Protein AF-A0A509L2C8-F1 (afdb_monomer_lite)

Foldseek 3Di:
DDDDDDDDDDDDDPPPPPPPPQPDDDVPDPHNDPPVPFDDQWDQDPLGIWGDDRNHTDPVNVVSVVVVVVVVVVVVCVVQCPLLVLLVVVQVVCVVVVQNAQPGKDWQPAADDPPDPPPPGGRPDTKIKHKAFCVVVFKDKDWFAQQDDQKFKAFSNRHGWATDACLWLCNSGIFMEIEGELPDDDDDDAADTHPVGSAFDWDQDPNDIGTYGYTYYNHRMMMMMD

Sequence (226 aa):
MIKLLLNSAVALSLMVSVGNAKEAVTPGFNVKVPEQIMTPDKVDSRIGELTFFDGVPTDATVQKVYDNLDYLRGIDVFLNFIPACNIEGMRVGTKSLGVSEYNEVLLMDKLMDSQSLFLTGNTDTVYASSFFDLGKSGPIVVEMPEGAGPGTVNDAFFRFVVDMGAPGPDRKKGGTYIILPPDYKGELKVTPNTFKDNSSTKAMINGKERDVWIAKSESFSNWMIL

pLDDT: mean 89.48, std 16.32, range [33.5, 98.62]

Structure (mmCIF, N/CA/C/O backbone):
data_AF-A0A509L2C8-F1
#
_entry.id   AF-A0A509L2C8-F1
#
loop_
_atom_site.group_PDB
_atom_site.id
_atom_site.type_symbol
_atom_site.label_atom_id
_atom_site.label_alt_id
_atom_site.label_comp_id
_atom_site.label_asym_id
_atom_site.label_entity_id
_atom_site.label_seq_id
_atom_site.pdbx_PDB_ins_code
_atom_site.Cartn_x
_atom_site.Cartn_y
_atom_site.Cartn_z
_atom_site.occupancy
_atom_site.B_iso_or_equiv
_atom_site.auth_seq_id
_atom_site.auth_comp_id
_atom_site.auth_asym_id
_atom_site.auth_atom_id
_atom_site.pdbx_PDB_model_num
ATOM 1 N N . MET A 1 1 ? 92.123 41.002 -23.429 1.00 35.22 1 MET A N 1
ATOM 2 C CA . MET A 1 1 ? 92.617 41.327 -24.788 1.00 35.22 1 MET A CA 1
ATOM 3 C C . MET A 1 1 ? 91.787 40.512 -25.772 1.00 35.22 1 MET A C 1
ATOM 5 O O . MET A 1 1 ? 91.681 39.331 -25.515 1.00 35.22 1 MET A O 1
ATOM 9 N N . ILE A 1 2 ? 91.145 40.974 -26.845 1.00 35.56 2 ILE A N 1
ATOM 10 C CA . ILE A 1 2 ? 91.066 42.244 -27.583 1.00 35.56 2 ILE A CA 1
ATOM 11 C C . ILE A 1 2 ? 89.871 42.074 -28.571 1.00 35.56 2 ILE A C 1
ATOM 13 O O . ILE A 1 2 ? 89.760 41.005 -29.152 1.00 35.56 2 ILE A O 1
ATOM 17 N N . LYS A 1 3 ? 89.031 43.122 -28.718 1.00 33.50 3 LYS A N 1
ATOM 18 C CA . LYS A 1 3 ? 88.199 43.587 -29.876 1.00 33.50 3 LYS A CA 1
ATOM 19 C C . LYS A 1 3 ? 87.326 42.567 -30.654 1.00 33.50 3 LYS A C 1
ATOM 21 O O . LYS A 1 3 ? 87.837 41.597 -31.180 1.00 33.50 3 LYS A O 1
ATOM 26 N N . LEU A 1 4 ? 85.993 42.688 -30.745 1.00 38.00 4 LEU A N 1
ATOM 27 C CA . LEU A 1 4 ? 85.132 43.718 -31.380 1.00 38.00 4 LEU A CA 1
ATOM 28 C C . LEU A 1 4 ? 85.345 43.883 -32.909 1.00 38.00 4 LEU A C 1
ATOM 30 O O . LEU A 1 4 ? 86.370 44.433 -33.298 1.00 38.00 4 LEU A O 1
ATOM 34 N N . LEU A 1 5 ? 84.333 43.500 -33.719 1.00 38.53 5 LEU A N 1
ATOM 35 C CA . LEU A 1 5 ? 83.660 44.271 -34.806 1.00 38.53 5 LEU A CA 1
ATOM 36 C C . LEU A 1 5 ? 83.258 43.457 -36.069 1.00 38.53 5 LEU A C 1
ATOM 38 O O . LEU A 1 5 ? 84.107 42.948 -36.787 1.00 38.53 5 LEU A O 1
ATOM 42 N N . LEU A 1 6 ? 81.937 43.466 -36.324 1.00 37.19 6 LEU A N 1
ATOM 43 C CA . LEU A 1 6 ? 81.194 43.701 -37.585 1.00 37.19 6 LEU A CA 1
ATOM 44 C C . LEU A 1 6 ? 81.490 42.921 -38.891 1.00 37.19 6 LEU A C 1
ATOM 46 O O . LEU A 1 6 ? 82.549 43.074 -39.485 1.00 37.19 6 LEU A O 1
ATOM 50 N N . ASN A 1 7 ? 80.446 42.265 -39.435 1.00 34.44 7 ASN A N 1
ATOM 51 C CA . ASN A 1 7 ? 79.767 42.574 -40.725 1.00 34.44 7 ASN A CA 1
ATOM 52 C C . ASN A 1 7 ? 78.831 41.402 -41.121 1.00 34.44 7 ASN A C 1
ATOM 54 O O . ASN A 1 7 ? 79.281 40.274 -41.248 1.00 34.44 7 ASN A O 1
ATOM 58 N N . SER A 1 8 ? 77.502 41.555 -41.094 1.00 36.12 8 SER A N 1
ATOM 59 C CA . SER A 1 8 ? 76.622 42.087 -42.159 1.00 36.12 8 SER A CA 1
ATOM 60 C C . SER A 1 8 ? 76.185 41.046 -43.211 1.00 36.12 8 SER A C 1
ATOM 62 O O . SER A 1 8 ? 76.976 40.637 -44.046 1.00 36.12 8 SER A O 1
ATOM 64 N N . ALA A 1 9 ? 74.875 40.747 -43.174 1.00 39.88 9 ALA A N 1
ATOM 65 C CA . ALA A 1 9 ? 73.968 40.302 -44.246 1.00 39.88 9 ALA A CA 1
ATOM 66 C C . ALA A 1 9 ? 74.195 38.940 -44.941 1.00 39.88 9 ALA A C 1
ATOM 68 O O . ALA A 1 9 ? 75.126 38.787 -45.712 1.00 39.88 9 ALA A O 1
ATOM 69 N N . VAL A 1 10 ? 73.247 38.003 -44.769 1.00 37.34 10 VAL A N 1
ATOM 70 C CA . VAL A 1 10 ? 72.199 37.656 -45.762 1.00 37.34 10 VAL A CA 1
ATOM 71 C C . VAL A 1 10 ? 71.074 36.926 -45.011 1.00 37.34 10 VAL A C 1
ATOM 73 O O . VAL A 1 10 ? 71.243 35.796 -44.563 1.00 37.34 10 VAL A O 1
ATOM 76 N N . ALA A 1 11 ? 69.919 37.575 -44.857 1.00 41.47 11 ALA A N 1
ATOM 77 C CA . ALA A 1 11 ? 68.685 36.915 -44.441 1.00 41.47 11 ALA A CA 1
ATOM 78 C C . ALA A 1 11 ? 68.005 36.356 -45.697 1.00 41.47 11 ALA A C 1
ATOM 80 O O . ALA A 1 11 ? 67.439 37.114 -46.483 1.00 41.47 11 ALA A O 1
ATOM 81 N N . LEU A 1 12 ? 68.098 35.042 -45.909 1.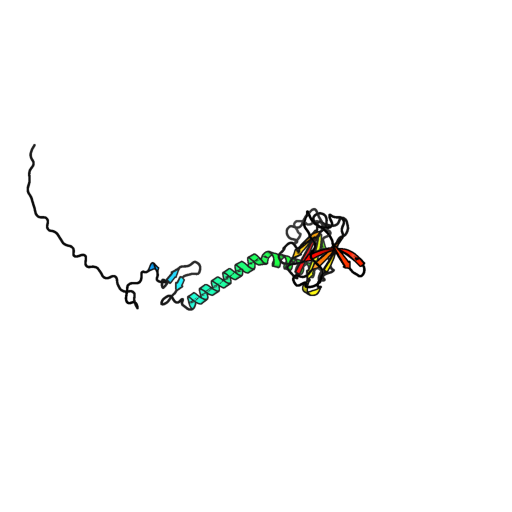00 42.12 12 LEU A N 1
ATOM 82 C CA . LEU A 1 12 ? 67.350 34.353 -46.955 1.00 42.12 12 LEU A CA 1
ATOM 83 C C . LEU A 1 12 ? 65.985 33.961 -46.376 1.00 42.12 12 LEU A C 1
ATOM 85 O O . LEU A 1 12 ? 65.860 33.012 -45.603 1.00 42.12 12 LEU A O 1
ATOM 89 N N . SER A 1 13 ? 64.967 34.746 -46.705 1.00 44.91 13 SER A N 1
ATOM 90 C CA . SER A 1 13 ? 63.571 34.489 -46.372 1.00 44.91 13 SER A CA 1
ATOM 91 C C . SER A 1 13 ? 63.067 33.246 -47.112 1.00 44.91 13 SER A C 1
ATOM 93 O O . SER A 1 13 ? 62.624 33.317 -48.256 1.00 44.91 13 SER A O 1
ATOM 95 N N . LEU A 1 14 ? 63.101 32.095 -46.439 1.00 42.34 14 LEU A N 1
ATOM 96 C CA . LEU A 1 14 ? 62.303 30.925 -46.801 1.00 42.34 14 LEU A CA 1
ATOM 97 C C . LEU A 1 14 ? 60.828 31.253 -46.536 1.00 42.34 14 LEU A C 1
ATOM 99 O O . LEU A 1 14 ? 60.317 31.066 -45.433 1.00 42.34 14 LEU A O 1
ATOM 103 N N . MET A 1 15 ? 60.142 31.771 -47.555 1.00 44.94 15 MET A N 1
ATOM 104 C CA . MET A 1 15 ? 58.684 31.732 -47.608 1.00 44.94 15 MET A CA 1
ATOM 105 C C . MET A 1 15 ? 58.263 30.265 -47.697 1.00 44.94 15 MET A C 1
ATOM 107 O O . MET A 1 15 ? 58.205 29.683 -48.778 1.00 44.94 15 MET A O 1
ATOM 111 N N . VAL A 1 16 ? 57.979 29.655 -46.547 1.00 49.94 16 VAL A N 1
ATOM 112 C CA . VAL A 1 16 ? 57.173 28.438 -46.504 1.00 49.94 16 VAL A CA 1
ATOM 113 C C . VAL A 1 16 ? 55.779 28.859 -46.944 1.00 49.94 16 VAL A C 1
ATOM 115 O O . VAL A 1 16 ? 55.049 29.521 -46.208 1.00 49.94 16 VAL A O 1
ATOM 118 N N . SER A 1 17 ? 55.428 28.526 -48.181 1.00 43.03 17 SER A N 1
ATOM 119 C CA . SER A 1 17 ? 54.050 28.556 -48.642 1.00 43.03 17 SER A CA 1
ATOM 120 C C . SER A 1 17 ? 53.250 27.611 -47.747 1.00 43.03 17 SER A C 1
ATOM 122 O O . SER A 1 17 ? 53.277 26.395 -47.940 1.00 43.03 17 SER A O 1
ATOM 124 N N . VAL A 1 18 ? 52.562 28.162 -46.747 1.00 49.75 18 VAL A N 1
ATOM 125 C CA . VAL A 1 18 ? 51.512 27.452 -46.019 1.00 49.75 18 VAL A CA 1
ATOM 126 C C . VAL A 1 18 ? 50.374 27.281 -47.017 1.00 49.75 18 VAL A C 1
ATOM 128 O O . VAL A 1 18 ? 49.492 28.127 -47.149 1.00 49.75 18 VAL A O 1
ATOM 131 N N . GLY A 1 19 ? 50.453 26.225 -47.825 1.00 44.69 19 GLY A N 1
ATOM 132 C CA . GLY A 1 19 ? 49.314 25.781 -48.603 1.00 44.69 19 GLY A CA 1
ATOM 133 C C . GLY A 1 19 ? 48.198 25.480 -47.614 1.00 44.69 19 GLY A C 1
ATOM 134 O O . GLY A 1 19 ? 48.380 24.654 -46.723 1.00 44.69 19 GLY A O 1
ATOM 135 N N . ASN A 1 20 ? 47.065 26.171 -47.745 1.00 46.94 20 ASN A N 1
ATOM 136 C CA . ASN A 1 20 ? 45.827 25.779 -47.087 1.00 46.94 20 ASN A CA 1
ATOM 137 C C . ASN A 1 20 ? 45.516 24.345 -47.527 1.00 46.94 20 ASN A C 1
ATOM 139 O O . ASN A 1 20 ? 44.970 24.132 -48.613 1.00 46.94 20 ASN A O 1
ATOM 143 N N . ALA A 1 21 ? 45.898 23.362 -46.714 1.00 51.22 21 ALA A N 1
ATOM 144 C CA . ALA A 1 21 ? 45.382 22.015 -46.838 1.00 51.22 21 ALA A CA 1
ATOM 145 C C . ALA A 1 21 ? 43.873 22.136 -46.623 1.00 51.22 21 ALA A C 1
ATOM 147 O O . ALA A 1 21 ? 43.416 22.347 -45.502 1.00 51.22 21 ALA A O 1
ATOM 148 N N . LYS A 1 22 ? 43.104 22.116 -47.719 1.00 58.25 22 LYS A N 1
ATOM 149 C CA . LYS A 1 22 ? 41.647 22.029 -47.645 1.00 58.25 22 LYS A CA 1
ATOM 150 C C . LYS A 1 22 ? 41.345 20.782 -46.830 1.00 58.25 22 LYS A C 1
ATOM 152 O O . LYS A 1 22 ? 41.689 19.682 -47.258 1.00 58.25 22 LYS A O 1
ATOM 157 N N . GLU A 1 23 ? 40.783 20.973 -45.642 1.00 64.50 23 GLU A N 1
ATOM 158 C CA . GLU A 1 23 ? 40.390 19.854 -44.803 1.00 64.50 23 GLU A CA 1
ATOM 159 C C . GLU A 1 23 ? 39.452 18.946 -45.605 1.00 64.50 23 GLU A C 1
ATOM 161 O O . GLU A 1 23 ? 38.601 19.433 -46.356 1.00 64.50 23 GLU A O 1
ATOM 166 N N . ALA A 1 24 ? 39.659 17.632 -45.503 1.00 76.62 24 ALA A N 1
ATOM 167 C CA . ALA A 1 24 ? 38.899 16.670 -46.285 1.00 76.62 24 ALA A CA 1
ATOM 168 C C . ALA A 1 24 ? 37.397 16.838 -46.015 1.00 76.62 24 ALA A C 1
ATOM 170 O O . ALA A 1 24 ? 36.962 16.936 -44.867 1.00 76.62 24 ALA A O 1
ATOM 171 N N . VAL A 1 25 ? 36.618 16.903 -47.094 1.00 82.75 25 VAL A N 1
ATOM 172 C CA . VAL A 1 25 ? 35.157 16.957 -47.038 1.00 82.75 25 VAL A CA 1
ATOM 173 C C . VAL A 1 25 ? 34.648 15.659 -46.412 1.00 82.75 25 VAL A C 1
ATOM 175 O O . VAL A 1 25 ? 35.150 14.581 -46.737 1.00 82.75 25 VAL A O 1
ATOM 178 N N . THR A 1 26 ? 33.672 15.754 -45.509 1.00 80.38 26 THR A N 1
ATOM 179 C CA . THR A 1 26 ? 33.083 14.576 -44.863 1.00 80.38 26 THR A CA 1
ATOM 180 C C . THR A 1 26 ? 32.457 13.674 -45.934 1.00 80.38 26 THR A C 1
ATOM 182 O O . THR A 1 26 ? 31.751 14.196 -46.803 1.00 80.38 26 THR A O 1
ATOM 185 N N . PRO A 1 27 ? 32.698 12.348 -45.919 1.00 79.38 27 PRO A N 1
ATOM 186 C CA . PRO A 1 27 ? 32.111 11.435 -46.898 1.00 79.38 27 PRO A CA 1
ATOM 187 C C . PRO A 1 27 ? 30.591 11.626 -47.005 1.00 79.38 27 PRO A C 1
ATOM 189 O O . PRO A 1 27 ? 29.900 11.591 -45.995 1.00 79.38 27 PRO A O 1
ATOM 192 N N . GLY A 1 28 ? 30.078 11.871 -48.216 1.00 80.12 28 GLY A N 1
ATOM 193 C CA . GLY A 1 28 ? 28.647 12.117 -48.464 1.00 80.12 28 GLY A CA 1
ATOM 194 C C . GLY A 1 28 ? 28.181 13.578 -48.352 1.00 80.12 28 GLY A C 1
ATOM 195 O O . GLY A 1 28 ? 27.024 13.858 -48.653 1.00 80.12 28 GLY A O 1
ATOM 196 N N . PHE A 1 29 ? 29.058 14.522 -47.990 1.00 81.62 29 PHE A N 1
ATOM 197 C CA . PHE A 1 29 ? 28.716 15.942 -47.824 1.00 81.62 29 PHE A CA 1
ATOM 198 C C . PHE A 1 29 ? 29.430 16.845 -48.836 1.00 81.62 29 PHE A C 1
ATOM 200 O O . PHE A 1 29 ? 30.396 16.455 -49.484 1.00 81.62 29 PHE A O 1
ATOM 207 N N . ASN A 1 30 ? 28.956 18.090 -48.956 1.00 89.12 30 ASN A N 1
ATOM 208 C CA . ASN A 1 30 ? 29.586 19.126 -49.788 1.00 89.12 30 ASN A CA 1
ATOM 209 C C . ASN A 1 30 ? 30.643 19.946 -49.025 1.00 89.12 30 ASN A C 1
ATOM 211 O O . ASN A 1 30 ? 31.395 20.709 -49.631 1.00 89.12 30 ASN A O 1
ATOM 215 N N . VAL A 1 31 ? 30.677 19.825 -47.694 1.00 87.81 31 VAL A N 1
ATOM 216 C CA . VAL A 1 31 ? 31.577 20.547 -46.785 1.00 87.81 31 VAL A CA 1
ATOM 217 C C . VAL A 1 31 ? 32.069 19.609 -45.685 1.00 87.81 31 VAL A C 1
ATOM 219 O O . VAL A 1 31 ? 31.430 18.596 -45.402 1.00 87.81 31 VAL A O 1
ATOM 222 N N . LYS A 1 32 ? 33.199 19.936 -45.052 1.00 85.94 32 LYS A N 1
ATOM 223 C CA . LYS A 1 32 ? 33.610 19.242 -43.831 1.00 85.94 32 LYS A CA 1
ATOM 224 C C . LYS A 1 32 ? 32.633 19.582 -42.707 1.00 85.94 32 LYS A C 1
ATOM 226 O O . LYS A 1 32 ? 32.451 20.749 -42.365 1.00 85.94 32 LYS A O 1
ATOM 231 N N . VAL A 1 33 ? 32.024 18.551 -42.145 1.00 84.06 33 VAL A N 1
ATOM 232 C CA . VAL A 1 33 ? 31.185 18.633 -40.954 1.00 84.06 33 VAL A CA 1
ATOM 233 C C . VAL A 1 33 ? 32.091 18.463 -39.729 1.00 84.06 33 VAL A C 1
ATOM 235 O O . VAL A 1 33 ? 32.882 17.518 -39.704 1.00 84.06 33 VAL A O 1
ATOM 238 N N . PRO A 1 34 ? 32.036 19.363 -38.729 1.00 87.00 34 PRO A N 1
ATOM 239 C CA . PRO A 1 34 ? 32.799 19.199 -37.495 1.00 87.00 34 PRO A CA 1
ATOM 240 C C . PRO A 1 34 ? 32.479 17.866 -36.806 1.00 87.00 34 PRO A C 1
ATOM 242 O O . PRO A 1 34 ? 31.313 17.533 -36.609 1.00 87.00 34 PRO A O 1
ATOM 245 N N . GLU A 1 35 ? 33.502 17.114 -36.400 1.00 82.56 35 GLU A N 1
ATOM 246 C CA . GLU A 1 35 ? 33.329 15.798 -35.760 1.00 82.56 35 GLU A CA 1
ATOM 247 C C . GLU A 1 35 ? 32.488 15.875 -34.477 1.00 82.56 35 GLU A C 1
ATOM 249 O O . GLU A 1 35 ? 31.757 14.945 -34.160 1.00 82.56 35 GLU A O 1
ATOM 254 N N . GLN A 1 36 ? 32.523 17.010 -33.772 1.00 85.62 36 GLN A N 1
ATOM 255 C CA . GLN A 1 36 ? 31.784 17.232 -32.525 1.00 85.62 36 GLN A CA 1
ATOM 256 C C . GLN A 1 36 ? 30.260 17.251 -32.706 1.00 85.62 36 GLN A C 1
ATOM 258 O O . GLN A 1 36 ? 29.539 17.117 -31.720 1.00 85.62 36 GLN A O 1
ATOM 263 N N . ILE A 1 37 ? 29.772 17.466 -33.933 1.00 84.88 37 ILE A N 1
ATOM 264 C CA . ILE A 1 37 ? 28.336 17.449 -34.249 1.00 84.88 37 ILE A CA 1
ATOM 265 C C . ILE A 1 37 ? 27.916 16.191 -35.019 1.00 84.88 37 ILE A C 1
ATOM 267 O O . ILE A 1 37 ? 26.746 16.060 -35.370 1.00 84.88 37 ILE A O 1
ATOM 271 N N . MET A 1 38 ? 28.854 15.275 -35.278 1.00 83.50 38 MET A N 1
ATOM 272 C CA . MET A 1 38 ? 28.584 13.970 -35.876 1.00 83.50 38 MET A CA 1
ATOM 273 C C . MET A 1 38 ? 28.335 12.940 -34.774 1.00 83.50 38 MET A C 1
ATOM 275 O O . MET A 1 38 ? 28.936 12.995 -33.702 1.00 83.50 38 MET A O 1
ATOM 279 N N . THR A 1 39 ? 27.472 11.964 -35.044 1.00 84.81 39 THR A N 1
ATOM 280 C CA . THR A 1 39 ? 27.362 10.774 -34.196 1.00 84.81 39 THR A CA 1
ATOM 281 C C . THR A 1 39 ? 28.510 9.826 -34.542 1.00 84.81 39 THR A C 1
ATOM 283 O O . THR A 1 39 ? 28.612 9.427 -35.701 1.00 84.81 39 THR A O 1
ATOM 286 N N . PRO A 1 40 ? 29.379 9.456 -33.587 1.00 89.62 40 PRO A N 1
ATOM 287 C CA . PRO A 1 40 ? 30.415 8.463 -33.843 1.00 89.62 40 PRO A CA 1
ATOM 288 C C . PRO A 1 40 ? 29.802 7.109 -34.217 1.00 89.62 40 PRO A C 1
ATOM 290 O O . PRO A 1 40 ? 28.828 6.684 -33.598 1.00 89.62 40 PRO A O 1
ATOM 293 N N . ASP A 1 41 ? 30.423 6.385 -35.151 1.00 92.50 41 ASP A N 1
ATOM 294 C CA . ASP A 1 41 ? 29.991 5.029 -35.537 1.00 92.50 41 ASP A CA 1
ATOM 295 C C . ASP A 1 41 ? 30.052 4.033 -34.369 1.00 92.50 41 ASP A C 1
ATOM 297 O O . ASP A 1 41 ? 29.410 2.983 -34.401 1.00 92.50 41 ASP A O 1
ATOM 301 N N . LYS A 1 42 ? 30.848 4.346 -33.340 1.00 95.75 42 LYS A N 1
ATOM 302 C CA . LYS A 1 42 ? 31.060 3.530 -32.145 1.00 95.75 42 LYS A CA 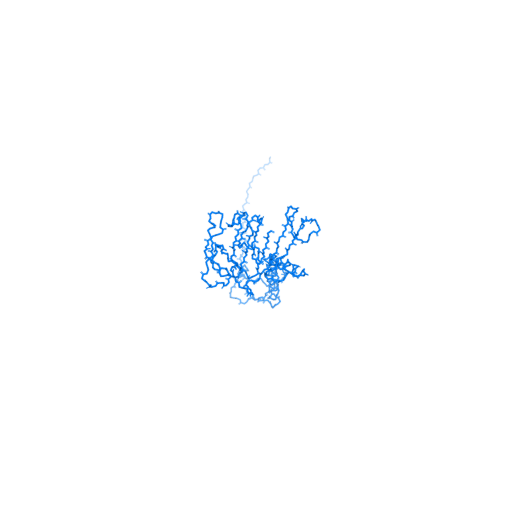1
ATOM 303 C C . LYS A 1 42 ? 31.102 4.405 -30.902 1.00 95.75 42 LYS A C 1
ATOM 305 O O . LYS A 1 42 ? 31.854 5.376 -30.848 1.00 95.75 42 LYS A O 1
ATOM 310 N N . VAL A 1 43 ? 30.326 4.029 -29.892 1.00 95.06 43 VAL A N 1
ATOM 311 C CA . VAL A 1 43 ? 30.308 4.675 -28.577 1.00 95.06 43 VAL A CA 1
ATOM 312 C C . VAL A 1 43 ? 30.433 3.608 -27.498 1.00 95.06 43 VAL A C 1
ATOM 314 O O . VAL A 1 43 ? 29.530 2.791 -27.317 1.00 95.06 43 VAL A O 1
ATOM 317 N N . ASP A 1 44 ? 31.531 3.628 -26.749 1.00 96.50 44 ASP A N 1
ATOM 318 C CA . ASP A 1 44 ? 31.693 2.769 -25.579 1.00 96.50 44 ASP A CA 1
ATOM 319 C C . ASP A 1 44 ? 30.850 3.280 -24.409 1.00 96.50 44 ASP A C 1
ATOM 321 O O . ASP A 1 44 ? 30.861 4.463 -24.063 1.00 96.50 44 ASP A O 1
ATOM 325 N N . SER A 1 45 ? 30.102 2.374 -23.781 1.00 96.06 45 SER A N 1
ATOM 326 C CA . SER A 1 45 ? 29.198 2.702 -22.682 1.00 96.06 45 SER A CA 1
ATOM 327 C C . SER A 1 45 ? 29.195 1.612 -21.611 1.00 96.06 45 SER A C 1
ATOM 329 O O . SER A 1 45 ? 29.707 0.510 -21.809 1.00 96.06 45 SER A O 1
ATOM 331 N N . ARG A 1 46 ? 28.538 1.878 -20.474 1.00 96.88 46 ARG A N 1
ATOM 332 C CA . ARG A 1 46 ? 28.363 0.883 -19.400 1.00 96.88 46 ARG A CA 1
ATOM 333 C C . ARG A 1 46 ? 27.577 -0.366 -19.818 1.00 96.88 46 ARG A C 1
ATOM 335 O O . ARG A 1 46 ? 27.638 -1.366 -19.117 1.00 96.88 46 ARG A O 1
ATOM 342 N N . ILE A 1 47 ? 26.820 -0.300 -20.917 1.00 97.25 47 ILE A N 1
ATOM 343 C CA . ILE A 1 47 ? 26.083 -1.446 -21.474 1.00 97.25 47 ILE A CA 1
ATOM 344 C C . ILE A 1 47 ? 26.828 -2.097 -22.649 1.00 97.25 47 ILE A C 1
ATOM 346 O O . ILE A 1 47 ? 26.270 -2.917 -23.374 1.00 97.25 47 ILE A O 1
ATOM 350 N N . GLY A 1 48 ? 28.103 -1.744 -22.825 1.00 96.94 48 GLY A N 1
ATOM 351 C CA . GLY A 1 48 ? 28.963 -2.169 -23.924 1.00 96.94 48 GLY A CA 1
ATOM 352 C C . GLY A 1 48 ? 28.986 -1.173 -25.085 1.00 96.94 48 GLY A C 1
ATOM 353 O O . GLY A 1 48 ? 28.385 -0.099 -25.016 1.00 96.94 48 GLY A O 1
ATOM 354 N N . GLU A 1 49 ? 29.688 -1.546 -26.157 1.00 97.44 49 GLU A N 1
ATOM 355 C CA . GLU A 1 49 ? 29.805 -0.744 -27.384 1.00 97.44 49 GLU A CA 1
ATOM 356 C C . GLU A 1 49 ? 28.431 -0.582 -28.060 1.00 97.44 49 GLU A C 1
ATOM 358 O O . GLU A 1 49 ? 27.697 -1.561 -28.254 1.00 97.44 49 GLU A O 1
ATOM 363 N N . LEU A 1 50 ? 28.084 0.653 -28.409 1.00 97.81 50 LEU A N 1
ATOM 364 C CA . LEU A 1 50 ? 26.934 1.018 -29.231 1.00 97.81 50 LEU A CA 1
ATOM 365 C C . LEU A 1 50 ? 27.442 1.367 -30.627 1.00 97.81 50 LEU A C 1
ATOM 367 O O . LEU A 1 50 ? 28.347 2.187 -30.759 1.00 97.81 50 LEU A O 1
ATOM 371 N N . THR A 1 51 ? 26.866 0.751 -31.652 1.00 97.94 51 THR A N 1
ATOM 372 C CA . THR A 1 51 ? 27.264 0.944 -33.048 1.00 97.94 51 THR A CA 1
ATOM 373 C C . THR A 1 51 ? 26.183 1.635 -33.866 1.00 97.94 51 THR A C 1
ATOM 375 O O . THR A 1 51 ? 24.984 1.367 -33.697 1.00 97.94 51 THR A O 1
ATOM 378 N N . PHE A 1 52 ? 26.625 2.498 -34.773 1.00 95.75 52 PHE A N 1
ATOM 379 C CA . PHE A 1 52 ? 25.792 3.331 -35.626 1.00 95.75 52 PHE A CA 1
ATOM 380 C C . PHE A 1 52 ? 26.285 3.253 -37.072 1.00 95.75 52 PHE A C 1
ATOM 382 O O . PHE A 1 52 ? 27.467 3.031 -37.327 1.00 95.75 52 PHE A O 1
ATOM 389 N N . PHE A 1 53 ? 25.366 3.432 -38.014 1.00 91.44 53 PHE A N 1
ATOM 390 C CA . PHE A 1 53 ? 25.654 3.628 -39.427 1.00 91.44 53 PHE A CA 1
ATOM 391 C C . PHE A 1 53 ? 24.928 4.890 -39.881 1.00 91.44 53 PHE A C 1
ATOM 393 O O . PHE A 1 53 ? 23.703 4.956 -39.788 1.00 91.44 53 PHE A O 1
ATOM 400 N N . ASP A 1 54 ? 25.681 5.897 -40.327 1.00 87.06 54 ASP A N 1
ATOM 401 C CA . ASP A 1 54 ? 25.135 7.203 -40.733 1.00 87.06 54 ASP A CA 1
ATOM 402 C C . ASP A 1 54 ? 24.258 7.849 -39.636 1.00 87.06 54 ASP A C 1
ATOM 404 O O . ASP A 1 54 ? 23.171 8.373 -39.870 1.00 87.06 54 ASP A O 1
ATOM 408 N N . GLY A 1 55 ? 24.697 7.715 -38.379 1.00 88.12 55 GLY A N 1
ATOM 409 C CA . GLY A 1 55 ? 23.966 8.182 -37.196 1.00 88.12 55 GLY A CA 1
ATOM 410 C C . GLY A 1 55 ? 22.747 7.339 -36.795 1.00 88.12 55 GLY A C 1
ATOM 411 O O . GLY A 1 55 ? 22.183 7.563 -35.723 1.00 88.12 55 GLY A O 1
ATOM 412 N N . VAL A 1 56 ? 22.357 6.337 -37.586 1.00 93.00 56 VAL A N 1
ATOM 413 C CA . VAL A 1 56 ? 21.265 5.411 -37.257 1.00 93.00 56 VAL A CA 1
ATOM 414 C C . VAL A 1 56 ? 21.816 4.251 -36.420 1.00 93.00 56 VAL A C 1
ATOM 416 O O . VAL A 1 56 ? 22.802 3.631 -36.823 1.00 93.00 56 VAL A O 1
ATOM 419 N N . PRO A 1 57 ? 21.226 3.921 -35.257 1.00 96.56 57 PRO A N 1
ATOM 420 C CA . PRO A 1 57 ? 21.669 2.771 -34.476 1.00 96.56 57 PRO A CA 1
ATOM 421 C C . PRO A 1 57 ? 21.434 1.473 -35.254 1.00 96.56 57 PRO A C 1
ATOM 423 O O . PRO A 1 57 ? 20.393 1.301 -35.885 1.00 96.56 57 PRO A O 1
ATOM 426 N N . THR A 1 58 ? 22.379 0.537 -35.178 1.00 97.50 58 THR A N 1
ATOM 427 C CA . THR A 1 58 ? 22.158 -0.819 -35.706 1.00 97.50 58 THR A CA 1
ATOM 428 C C . THR A 1 58 ? 21.054 -1.534 -34.920 1.00 97.50 58 THR A C 1
ATOM 430 O O . THR A 1 58 ? 20.823 -1.218 -33.752 1.00 97.50 58 THR A O 1
ATOM 433 N N . ASP A 1 59 ? 20.419 -2.556 -35.502 1.00 98.12 59 ASP A N 1
ATOM 434 C CA . ASP A 1 59 ? 19.401 -3.358 -34.801 1.00 98.12 59 ASP A CA 1
ATOM 435 C C . ASP A 1 59 ? 19.923 -3.929 -33.469 1.00 98.12 59 ASP A C 1
ATOM 437 O O . ASP A 1 59 ? 19.214 -3.949 -32.464 1.00 98.12 59 ASP A O 1
ATOM 441 N N . ALA A 1 60 ? 21.203 -4.320 -33.427 1.00 97.62 60 ALA A N 1
ATOM 442 C CA . ALA A 1 60 ? 21.859 -4.788 -32.209 1.00 97.62 60 ALA A CA 1
ATOM 443 C C . ALA A 1 60 ? 21.983 -3.682 -31.143 1.00 97.62 60 ALA A C 1
ATOM 445 O O . ALA A 1 60 ? 21.777 -3.943 -29.957 1.00 97.62 60 ALA A O 1
ATOM 446 N N . THR A 1 61 ? 22.297 -2.447 -31.548 1.00 97.81 61 THR A N 1
ATOM 447 C CA . THR A 1 61 ? 22.300 -1.277 -30.656 1.00 97.81 61 THR A CA 1
ATOM 448 C C . THR A 1 61 ? 20.898 -0.970 -30.146 1.00 97.81 61 THR A C 1
ATOM 450 O O . THR A 1 61 ? 20.731 -0.741 -28.949 1.00 97.81 61 THR A O 1
ATOM 453 N N . VAL A 1 62 ? 19.889 -1.001 -31.023 1.00 98.31 62 VAL A N 1
ATOM 454 C CA . VAL A 1 62 ? 18.485 -0.775 -30.651 1.00 98.31 62 VAL A CA 1
ATOM 455 C C . VAL A 1 62 ? 18.049 -1.784 -29.591 1.00 98.31 62 VAL A C 1
ATOM 457 O O . VAL A 1 62 ? 17.583 -1.376 -28.526 1.00 98.31 62 VAL A O 1
ATOM 460 N N . GLN A 1 63 ? 18.268 -3.079 -29.835 1.00 98.44 63 GLN A N 1
ATOM 461 C CA . GLN A 1 63 ? 17.914 -4.130 -28.882 1.00 98.44 63 GLN A CA 1
ATOM 462 C C . GLN A 1 63 ? 18.627 -3.932 -27.543 1.00 98.44 63 GLN A C 1
ATOM 464 O O . GLN A 1 63 ? 17.983 -3.895 -26.502 1.00 98.44 63 GLN A O 1
ATOM 469 N N . LYS A 1 64 ? 19.942 -3.700 -27.567 1.00 98.19 64 LYS A N 1
ATOM 470 C CA . LYS A 1 64 ? 20.749 -3.485 -26.358 1.00 98.19 64 LYS A CA 1
ATOM 471 C C . LYS A 1 64 ? 20.264 -2.294 -25.523 1.00 98.19 64 LYS A C 1
ATOM 473 O O . LYS A 1 64 ? 20.254 -2.361 -24.294 1.00 98.19 64 LYS A O 1
ATOM 478 N N . VAL A 1 65 ? 19.876 -1.194 -26.170 1.00 98.19 65 VAL A N 1
ATOM 479 C CA . VAL A 1 65 ? 19.342 -0.011 -25.478 1.00 98.19 65 VAL A CA 1
ATOM 480 C C . VAL A 1 65 ? 17.981 -0.312 -24.850 1.00 98.19 65 VAL A C 1
ATOM 482 O O . VAL A 1 65 ? 17.769 0.074 -23.698 1.00 98.19 65 VAL A O 1
ATOM 485 N N . TYR A 1 66 ? 17.091 -1.020 -25.552 1.00 98.56 66 TYR A N 1
ATOM 486 C CA . TYR A 1 66 ? 15.794 -1.424 -25.001 1.00 98.56 66 TYR A CA 1
ATOM 487 C C . TYR A 1 66 ? 15.926 -2.444 -23.867 1.00 98.56 66 TYR A C 1
ATOM 489 O O . TYR A 1 66 ? 15.302 -2.249 -22.829 1.00 98.56 66 TYR A O 1
ATOM 497 N N . ASP A 1 67 ? 16.810 -3.435 -23.987 1.00 98.50 67 ASP A N 1
ATOM 498 C CA . ASP A 1 67 ? 17.098 -4.396 -22.914 1.00 98.50 67 ASP A CA 1
ATOM 499 C C . ASP A 1 67 ? 17.580 -3.678 -21.646 1.00 98.50 67 ASP A C 1
ATOM 501 O O . ASP A 1 67 ? 17.130 -3.959 -20.534 1.00 98.50 67 ASP A O 1
ATOM 505 N N . ASN A 1 68 ? 18.472 -2.693 -21.799 1.00 98.31 68 ASN A N 1
ATOM 506 C CA . ASN A 1 68 ? 18.908 -1.874 -20.673 1.00 98.31 68 ASN A CA 1
ATOM 507 C C . ASN A 1 68 ? 17.779 -0.990 -20.120 1.00 98.31 68 ASN A C 1
ATOM 509 O O . ASN A 1 68 ? 17.720 -0.780 -18.911 1.00 98.31 68 ASN A O 1
ATOM 513 N N . LEU A 1 69 ? 16.895 -0.454 -20.965 1.00 98.50 69 LEU A N 1
ATOM 514 C CA . LEU A 1 69 ? 15.746 0.326 -20.503 1.00 98.50 69 LEU A CA 1
ATOM 515 C C . LEU A 1 69 ? 14.785 -0.536 -19.676 1.00 98.50 69 LEU A C 1
ATOM 517 O O . LEU A 1 69 ? 14.337 -0.095 -18.617 1.00 98.50 69 LEU A O 1
ATOM 521 N N . ASP A 1 70 ? 14.511 -1.759 -20.118 1.00 98.62 70 ASP A N 1
ATOM 522 C CA . ASP A 1 70 ? 13.666 -2.705 -19.390 1.00 98.62 70 ASP A CA 1
ATOM 523 C C . ASP A 1 70 ? 14.323 -3.152 -18.082 1.00 98.62 70 ASP A C 1
ATOM 525 O O . ASP A 1 70 ? 13.656 -3.199 -17.049 1.00 98.62 70 ASP A O 1
ATOM 529 N N . TYR A 1 71 ? 15.642 -3.369 -18.076 1.00 98.25 71 TYR A N 1
ATOM 530 C CA . TYR A 1 71 ? 16.400 -3.631 -16.851 1.00 98.25 71 TYR A CA 1
ATOM 531 C C . TYR A 1 71 ? 16.278 -2.487 -15.832 1.00 98.25 71 TYR A C 1
ATOM 533 O O . TYR A 1 71 ? 15.976 -2.728 -14.662 1.00 98.25 71 TYR A O 1
ATOM 541 N N . LEU A 1 72 ? 16.463 -1.235 -16.269 1.00 98.38 72 LEU A N 1
ATOM 542 C CA . LEU A 1 72 ? 16.321 -0.062 -15.399 1.00 98.38 72 LEU A CA 1
ATOM 543 C C . LEU A 1 72 ? 14.895 0.068 -14.855 1.00 98.38 72 LEU A C 1
ATOM 545 O O . LEU A 1 72 ? 14.712 0.261 -13.656 1.00 98.38 72 LEU A O 1
ATOM 549 N N . ARG A 1 73 ? 13.883 -0.119 -15.708 1.00 98.50 73 ARG A N 1
ATOM 550 C CA . ARG A 1 73 ? 12.476 -0.123 -15.280 1.00 98.50 73 ARG A CA 1
ATOM 551 C C . ARG A 1 73 ? 12.178 -1.258 -14.302 1.00 98.50 73 ARG A C 1
ATOM 553 O O . ARG A 1 73 ? 11.402 -1.061 -13.374 1.00 98.50 73 ARG A O 1
ATOM 560 N N 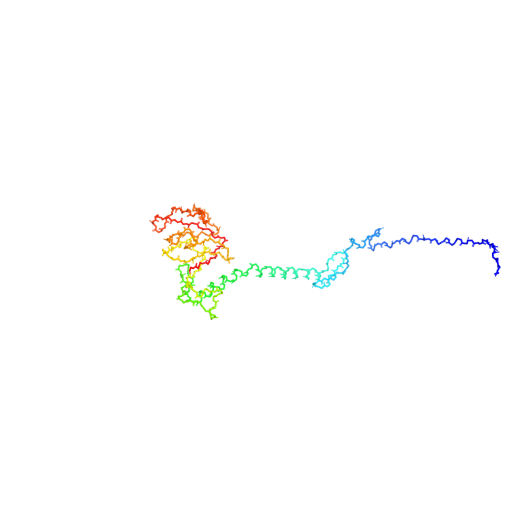. GLY A 1 74 ? 12.800 -2.423 -14.471 1.00 98.31 74 GLY A N 1
ATOM 561 C CA . GLY A 1 74 ? 12.698 -3.540 -13.532 1.00 98.31 74 GLY A CA 1
ATOM 562 C C . GLY A 1 74 ? 13.240 -3.189 -12.146 1.00 98.31 74 GLY A C 1
ATOM 563 O O . GLY A 1 74 ? 12.590 -3.489 -11.144 1.00 98.31 74 GLY A O 1
ATOM 564 N N . ILE A 1 75 ? 14.382 -2.495 -12.082 1.00 98.31 75 ILE A N 1
ATOM 565 C CA . ILE A 1 75 ? 14.930 -1.964 -10.823 1.00 98.31 75 ILE A CA 1
AT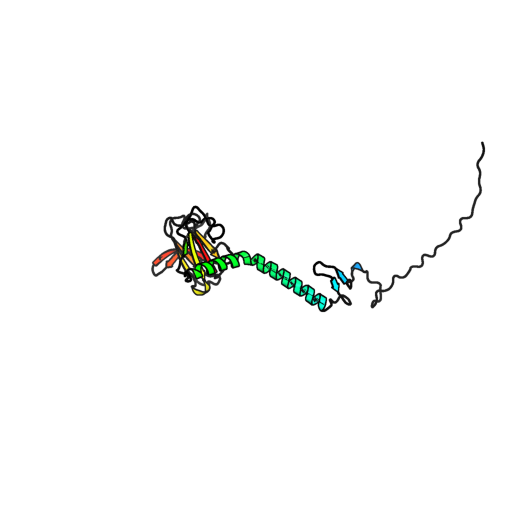OM 566 C C . ILE A 1 75 ? 13.955 -0.967 -10.193 1.00 98.31 75 ILE A C 1
ATOM 568 O O . ILE A 1 75 ? 13.649 -1.085 -9.005 1.00 98.31 75 ILE A O 1
ATOM 572 N N . ASP A 1 76 ? 13.437 -0.021 -10.979 1.00 98.25 76 ASP A N 1
ATOM 573 C CA . ASP A 1 76 ? 12.493 0.983 -10.483 1.00 98.25 76 ASP A CA 1
ATOM 574 C C . ASP A 1 76 ? 11.227 0.329 -9.919 1.00 98.25 76 ASP A C 1
ATOM 576 O O . ASP A 1 76 ? 10.783 0.687 -8.828 1.00 98.25 76 ASP A O 1
ATOM 580 N N . VAL A 1 77 ? 10.657 -0.659 -10.616 1.00 97.75 77 VAL A N 1
ATOM 581 C CA . VAL A 1 77 ? 9.490 -1.409 -10.128 1.00 97.75 77 VAL A CA 1
ATOM 582 C C . VAL A 1 77 ? 9.823 -2.129 -8.826 1.00 97.75 77 VAL A C 1
ATOM 584 O O . VAL A 1 77 ? 9.074 -1.987 -7.862 1.00 97.75 77 VAL A O 1
ATOM 587 N N . PHE A 1 78 ? 10.947 -2.852 -8.761 1.00 97.06 78 PHE A N 1
ATOM 588 C CA . PHE A 1 78 ? 11.349 -3.571 -7.551 1.00 97.06 78 PHE A CA 1
ATOM 589 C C . PHE A 1 78 ? 11.434 -2.634 -6.343 1.00 97.06 78 PHE A C 1
ATOM 591 O O . PHE A 1 78 ? 10.812 -2.911 -5.321 1.00 97.06 78 PHE A O 1
ATOM 598 N N . LEU A 1 79 ? 12.145 -1.509 -6.471 1.00 97.62 79 LEU A N 1
ATOM 599 C CA . LEU A 1 79 ? 12.351 -0.564 -5.371 1.00 97.62 79 LEU A CA 1
ATOM 600 C C . LEU A 1 79 ? 11.053 0.133 -4.947 1.00 97.62 79 LEU A C 1
ATOM 602 O O . LEU A 1 79 ? 10.794 0.264 -3.751 1.00 97.62 79 LEU A O 1
ATOM 606 N N . ASN A 1 80 ? 10.215 0.543 -5.903 1.00 96.75 80 ASN A N 1
ATOM 607 C CA . ASN A 1 80 ? 8.958 1.233 -5.599 1.00 96.75 80 ASN A CA 1
ATOM 608 C C . ASN A 1 80 ? 7.883 0.301 -5.011 1.00 96.75 80 ASN A C 1
ATOM 610 O O . ASN A 1 80 ? 6.990 0.773 -4.309 1.00 96.75 80 ASN A O 1
ATOM 614 N N . PHE A 1 81 ? 7.956 -1.009 -5.269 1.00 97.12 81 PHE A N 1
ATOM 615 C CA . PHE A 1 81 ? 6.961 -1.981 -4.801 1.00 97.12 81 PHE A CA 1
ATOM 616 C C . PHE A 1 81 ? 7.373 -2.756 -3.544 1.00 97.12 81 PHE A C 1
ATOM 618 O O . PHE A 1 81 ? 6.579 -3.566 -3.070 1.00 97.12 81 PHE A O 1
ATOM 625 N N . ILE A 1 82 ? 8.538 -2.481 -2.937 1.00 97.44 82 ILE A N 1
ATOM 626 C CA . ILE A 1 82 ? 8.921 -3.073 -1.637 1.00 97.44 82 ILE A CA 1
ATOM 627 C C . ILE A 1 82 ? 7.789 -2.961 -0.591 1.00 97.44 82 ILE A C 1
ATOM 629 O O . ILE A 1 82 ? 7.473 -3.984 0.024 1.00 97.44 82 ILE A O 1
ATOM 633 N N . PRO A 1 83 ? 7.128 -1.796 -0.398 1.00 96.44 83 PRO A N 1
ATOM 634 C CA . PRO A 1 83 ? 6.042 -1.667 0.577 1.00 96.44 83 PRO A CA 1
ATOM 635 C C . PRO A 1 83 ? 4.854 -2.591 0.267 1.00 96.44 83 PRO A C 1
ATOM 637 O O . PRO A 1 83 ? 4.377 -3.303 1.149 1.00 96.44 83 PRO A O 1
ATOM 640 N N . ALA A 1 84 ? 4.429 -2.643 -0.998 1.00 96.69 84 ALA A N 1
ATOM 641 C CA . ALA A 1 84 ? 3.312 -3.477 -1.434 1.00 96.69 84 ALA A CA 1
ATOM 642 C C . ALA A 1 84 ? 3.612 -4.974 -1.341 1.00 96.69 84 ALA A C 1
ATOM 644 O O . ALA A 1 84 ? 2.767 -5.742 -0.884 1.00 96.69 84 ALA A O 1
ATOM 645 N N . CYS A 1 85 ? 4.828 -5.390 -1.697 1.00 96.50 85 CYS A N 1
ATOM 646 C CA . CYS A 1 85 ? 5.279 -6.767 -1.522 1.00 96.50 85 CYS A CA 1
ATOM 647 C C . CYS A 1 85 ? 5.298 -7.182 -0.044 1.00 96.50 85 CYS A C 1
ATOM 649 O O . CYS A 1 85 ? 4.979 -8.327 0.266 1.00 96.50 85 CYS A O 1
ATOM 651 N N . ASN A 1 86 ? 5.644 -6.268 0.868 1.00 95.81 86 ASN A N 1
ATOM 652 C CA . ASN A 1 86 ? 5.617 -6.534 2.304 1.00 95.81 86 ASN A CA 1
ATOM 653 C C . ASN A 1 86 ? 4.174 -6.731 2.812 1.00 95.81 86 ASN A C 1
ATOM 655 O O . ASN A 1 86 ? 3.880 -7.793 3.363 1.00 95.81 86 ASN A O 1
ATOM 659 N N . ILE A 1 87 ? 3.260 -5.790 2.532 1.00 96.31 87 ILE A N 1
ATOM 660 C CA . ILE A 1 87 ? 1.833 -5.924 2.890 1.00 96.31 87 ILE A CA 1
ATOM 661 C C . ILE A 1 87 ? 1.234 -7.211 2.314 1.00 96.31 87 ILE A C 1
ATOM 663 O O . ILE A 1 87 ? 0.538 -7.937 3.023 1.00 96.31 87 ILE A O 1
ATOM 667 N N . GLU A 1 88 ? 1.524 -7.531 1.051 1.00 96.12 88 GLU A N 1
ATOM 668 C CA . GLU A 1 88 ? 1.036 -8.757 0.416 1.00 96.12 88 GLU A CA 1
ATOM 669 C C . GLU A 1 88 ? 1.626 -10.016 1.063 1.00 96.12 88 GLU A C 1
ATOM 671 O O . GLU A 1 88 ? 0.900 -10.981 1.306 1.00 96.12 88 GLU A O 1
ATOM 676 N N . GLY A 1 89 ? 2.917 -10.005 1.403 1.00 96.12 89 GLY A N 1
ATOM 677 C CA . GLY A 1 89 ? 3.566 -11.092 2.134 1.00 96.12 89 GLY A CA 1
ATOM 678 C C . GLY A 1 89 ? 2.914 -11.341 3.494 1.00 96.12 89 GLY A C 1
ATOM 679 O O . GLY A 1 89 ? 2.589 -12.485 3.820 1.00 96.12 89 GLY A O 1
ATOM 680 N N . MET A 1 90 ? 2.640 -10.275 4.252 1.00 95.94 90 MET A N 1
ATOM 681 C CA . MET A 1 90 ? 1.917 -10.370 5.522 1.00 95.94 90 MET A CA 1
ATOM 682 C C . MET A 1 90 ? 0.487 -10.882 5.314 1.00 95.94 90 MET A C 1
ATOM 684 O O . MET A 1 90 ? 0.077 -11.816 5.998 1.00 95.94 90 MET A O 1
ATOM 688 N N . ARG A 1 91 ? -0.248 -10.362 4.321 1.00 95.94 91 ARG A N 1
ATOM 689 C CA . ARG A 1 91 ? -1.615 -10.799 3.992 1.00 95.94 91 ARG A CA 1
ATOM 690 C C . ARG A 1 91 ? -1.676 -12.288 3.647 1.00 95.94 91 ARG A C 1
ATOM 692 O O . ARG A 1 91 ? -2.569 -12.993 4.115 1.00 95.94 91 ARG A O 1
ATOM 699 N N . VAL A 1 92 ? -0.753 -12.781 2.818 1.00 96.12 92 VAL A N 1
ATOM 700 C CA . VAL A 1 92 ? -0.661 -14.207 2.453 1.00 96.12 92 VAL A CA 1
ATOM 701 C C . VAL A 1 92 ? -0.285 -15.057 3.667 1.00 96.12 92 VAL A C 1
ATOM 703 O O . VAL A 1 92 ? -0.889 -16.111 3.873 1.00 96.12 92 VAL A O 1
ATOM 706 N N . GLY A 1 93 ? 0.650 -14.586 4.497 1.00 95.38 93 GLY A N 1
ATOM 707 C CA . GLY A 1 93 ? 1.014 -15.224 5.763 1.00 95.38 93 GLY A CA 1
ATOM 708 C C . GLY A 1 93 ? -0.188 -15.368 6.696 1.00 95.38 93 GLY A C 1
ATOM 709 O O . GLY A 1 93 ? -0.532 -16.480 7.091 1.00 95.38 93 GLY A O 1
ATOM 710 N N . THR A 1 94 ? -0.899 -14.274 6.962 1.00 94.94 94 THR A N 1
ATOM 711 C CA . THR A 1 94 ? -2.127 -14.246 7.768 1.00 94.94 94 THR A CA 1
ATOM 712 C C . THR A 1 94 ? -3.216 -15.151 7.185 1.00 94.94 94 THR A C 1
ATOM 714 O O . THR A 1 94 ? -3.812 -15.945 7.915 1.00 94.94 94 THR A O 1
ATOM 717 N N . LYS A 1 95 ? -3.396 -15.147 5.858 1.00 96.19 95 LYS A N 1
ATOM 718 C CA . LYS A 1 95 ? -4.314 -16.065 5.168 1.00 96.19 95 LYS A CA 1
ATOM 719 C C . LYS A 1 95 ? -3.958 -17.534 5.382 1.00 96.19 95 LYS A C 1
ATOM 721 O O . LYS A 1 95 ? -4.859 -18.355 5.531 1.00 96.19 95 LYS A O 1
ATOM 726 N N . SER A 1 96 ? -2.672 -17.884 5.413 1.00 96.19 96 SER A N 1
ATOM 727 C CA . SER A 1 96 ? -2.236 -19.268 5.659 1.00 96.19 96 SER A CA 1
ATOM 728 C C . SER A 1 96 ? -2.552 -19.763 7.077 1.00 96.19 96 SER A C 1
ATOM 730 O O . SER A 1 96 ? -2.650 -20.967 7.293 1.00 96.19 96 SER A O 1
ATOM 732 N N . LEU A 1 97 ? -2.787 -18.838 8.015 1.00 95.19 97 LEU A N 1
ATOM 733 C CA . LEU A 1 97 ? -3.251 -19.118 9.376 1.00 95.19 97 LEU A CA 1
ATOM 734 C C . LEU A 1 97 ? -4.786 -19.192 9.486 1.00 95.19 97 LEU A C 1
ATOM 736 O O . LEU A 1 97 ? -5.309 -19.369 10.582 1.00 95.19 97 LEU A O 1
ATOM 740 N N . GLY A 1 98 ? -5.510 -19.063 8.368 1.00 95.69 98 GLY A N 1
ATOM 741 C CA . GLY A 1 98 ? -6.972 -19.143 8.318 1.00 95.69 98 GLY A CA 1
ATOM 742 C C . GLY A 1 98 ? -7.704 -17.809 8.478 1.00 95.69 98 GLY A C 1
ATOM 743 O O . GLY A 1 98 ? -8.924 -17.822 8.538 1.00 95.69 98 GLY A O 1
ATOM 744 N N . VAL A 1 99 ? -6.990 -16.678 8.515 1.00 96.12 99 VAL A N 1
ATOM 745 C CA . VAL A 1 99 ? -7.577 -15.327 8.577 1.00 96.12 99 VAL A CA 1
ATOM 746 C C . VAL A 1 99 ? -7.580 -14.736 7.168 1.00 96.12 99 VAL A C 1
ATOM 748 O O . VAL A 1 99 ? -6.550 -14.278 6.669 1.00 96.12 99 VAL A O 1
ATOM 751 N N . SER A 1 100 ? -8.715 -14.816 6.483 1.00 93.38 100 SER A N 1
ATOM 752 C CA . SER A 1 100 ? -8.828 -14.534 5.046 1.00 93.38 100 SER A CA 1
ATOM 753 C C . SER A 1 100 ? -9.986 -13.623 4.651 1.00 93.38 100 SER A C 1
ATOM 755 O O . SER A 1 100 ? -9.958 -13.079 3.542 1.00 93.38 100 SER A O 1
ATOM 757 N N . GLU A 1 101 ? -10.953 -13.433 5.544 1.00 94.06 101 GLU A N 1
ATOM 758 C CA . GLU A 1 101 ? -12.116 -12.580 5.324 1.00 94.06 101 GLU A CA 1
ATOM 759 C C . GLU A 1 101 ? -11.943 -11.200 5.973 1.00 94.06 101 GLU A C 1
ATOM 761 O O . GLU A 1 101 ? -11.193 -11.011 6.930 1.00 94.06 101 GLU A O 1
ATOM 766 N N . TYR A 1 102 ? -12.664 -10.207 5.449 1.00 91.88 102 TYR A N 1
ATOM 767 C CA . TYR A 1 102 ? -12.531 -8.798 5.848 1.00 91.88 102 TYR A CA 1
ATOM 768 C C . TYR A 1 102 ? -12.929 -8.514 7.307 1.00 91.88 102 TYR A C 1
ATOM 770 O O . TYR A 1 102 ? -12.597 -7.462 7.847 1.00 91.88 102 TYR A O 1
ATOM 778 N N . ASN A 1 103 ? -13.693 -9.417 7.922 1.00 93.06 103 ASN A N 1
ATOM 779 C CA . ASN A 1 103 ? -14.185 -9.330 9.295 1.00 93.06 103 ASN A CA 1
ATOM 780 C C . ASN A 1 103 ? -13.429 -10.262 10.254 1.00 93.06 103 ASN A C 1
ATOM 782 O O . AS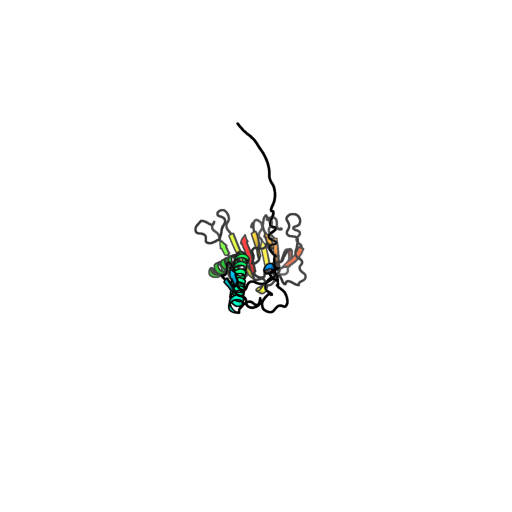N A 1 103 ? -13.886 -10.483 11.377 1.00 93.06 103 ASN A O 1
ATOM 786 N N . GLU A 1 104 ? -12.301 -10.821 9.818 1.00 95.62 104 GLU A N 1
ATOM 787 C CA . GLU A 1 104 ? -11.426 -11.649 10.638 1.00 95.62 104 GLU A CA 1
ATOM 788 C C . GLU A 1 104 ? -10.186 -10.852 11.062 1.00 95.62 104 GLU A C 1
ATOM 790 O O . GLU A 1 104 ? -9.651 -10.015 10.327 1.00 95.62 104 GLU A O 1
ATOM 795 N N . VAL A 1 105 ? -9.726 -11.105 12.287 1.00 95.44 105 VAL A N 1
ATOM 796 C CA . VAL A 1 105 ? -8.581 -10.418 12.888 1.00 95.44 105 VAL A CA 1
ATOM 797 C C . VAL A 1 105 ? -7.640 -11.468 13.460 1.00 95.44 105 VAL A C 1
ATOM 799 O O . VAL A 1 105 ? -8.047 -12.322 14.245 1.00 95.44 105 VAL A O 1
ATOM 802 N N . LEU A 1 106 ? -6.370 -11.393 13.075 1.00 95.88 106 LEU A N 1
ATOM 803 C CA . LEU A 1 106 ? -5.303 -12.194 13.650 1.00 95.88 106 LEU A CA 1
ATOM 804 C C . LEU A 1 106 ? -4.861 -11.560 14.968 1.00 95.88 106 LEU A C 1
ATOM 806 O O . LEU A 1 106 ? -4.282 -10.473 14.970 1.00 95.88 106 LEU A O 1
ATOM 810 N N . LEU A 1 107 ? -5.106 -12.252 16.077 1.00 94.75 107 LEU A N 1
ATOM 811 C CA . LEU A 1 107 ? -4.588 -11.864 17.383 1.00 94.75 107 LEU A CA 1
ATOM 812 C C . LEU A 1 107 ? -3.218 -12.512 17.611 1.00 94.75 107 LEU A C 1
ATOM 814 O O . LEU A 1 107 ? -3.087 -13.734 17.610 1.00 94.75 107 LEU A O 1
ATOM 818 N N . MET A 1 108 ? -2.208 -11.679 17.824 1.00 93.81 108 MET A N 1
ATOM 819 C CA . MET A 1 108 ? -0.870 -12.065 18.260 1.00 93.81 108 MET A CA 1
ATOM 820 C C . MET A 1 108 ? -0.775 -11.753 19.755 1.00 93.81 108 MET A C 1
ATOM 822 O O . MET A 1 108 ? -0.345 -10.676 20.161 1.00 93.81 108 MET A O 1
ATOM 826 N N . ASP A 1 109 ? -1.264 -12.690 20.566 1.00 92.25 109 ASP A N 1
ATOM 827 C CA . ASP A 1 109 ? -1.532 -12.537 22.004 1.00 92.25 109 ASP A CA 1
ATOM 828 C C . ASP A 1 109 ? -0.292 -12.653 22.908 1.00 92.25 109 ASP A C 1
ATOM 830 O O . ASP A 1 109 ? -0.384 -12.496 24.127 1.00 92.25 109 ASP A O 1
ATOM 834 N N . LYS A 1 110 ? 0.877 -12.900 22.317 1.00 93.12 110 LYS A N 1
ATOM 835 C CA . LYS A 1 110 ? 2.175 -12.907 22.992 1.00 93.12 110 LYS A CA 1
ATOM 836 C C . LYS A 1 110 ? 3.039 -11.768 22.479 1.00 93.12 110 LYS A C 1
ATOM 838 O O . LYS A 1 110 ? 2.936 -11.358 21.326 1.00 93.12 110 LYS A O 1
ATOM 843 N N . LEU A 1 111 ? 3.917 -11.294 23.356 1.00 94.25 111 LEU A N 1
ATOM 844 C CA . LEU A 1 111 ? 4.959 -10.342 22.998 1.00 94.25 111 LEU A CA 1
ATOM 845 C C . LEU A 1 111 ? 5.888 -10.966 21.955 1.00 94.25 111 LEU A C 1
ATOM 847 O O . LEU A 1 111 ? 6.155 -12.170 22.001 1.00 94.25 111 LEU A O 1
ATOM 851 N N . MET A 1 112 ? 6.364 -10.147 21.020 1.00 94.75 112 MET A N 1
ATOM 852 C CA . MET A 1 112 ? 7.308 -10.610 20.008 1.00 94.75 112 MET A CA 1
ATOM 853 C C . MET A 1 112 ? 8.674 -10.895 20.634 1.00 94.75 112 MET A C 1
ATOM 855 O O . MET A 1 112 ? 9.018 -10.383 21.699 1.00 94.75 112 MET A O 1
ATOM 859 N N . ASP A 1 113 ? 9.472 -11.697 19.940 1.00 93.31 113 ASP A N 1
ATOM 860 C CA . ASP A 1 113 ? 10.861 -11.986 20.276 1.00 93.31 113 ASP A CA 1
ATOM 861 C C . ASP A 1 113 ? 11.692 -12.165 18.990 1.00 93.31 113 ASP A C 1
ATOM 863 O O . ASP A 1 113 ? 11.215 -11.929 17.878 1.00 93.31 113 ASP A O 1
ATOM 867 N N . SER A 1 114 ? 12.950 -12.590 19.127 1.00 92.31 114 SER A N 1
ATOM 868 C CA . SER A 1 114 ? 13.855 -12.808 17.991 1.00 92.31 114 SER A CA 1
ATOM 869 C C . SER A 1 114 ? 13.461 -13.970 17.070 1.00 92.31 114 SER A C 1
ATOM 871 O O . SER A 1 114 ? 14.088 -14.138 16.025 1.00 92.31 114 SER A O 1
ATOM 873 N N . GLN A 1 115 ? 12.479 -14.792 17.451 1.00 91.69 115 GLN A N 1
ATOM 874 C CA . GLN A 1 115 ? 11.936 -15.875 16.628 1.00 91.69 115 GLN A CA 1
ATOM 875 C C . GLN A 1 115 ? 10.708 -15.430 15.825 1.00 91.69 115 GLN A C 1
ATOM 877 O O . GLN A 1 115 ? 10.278 -16.153 14.924 1.00 91.69 115 GLN A O 1
ATOM 882 N N . SER A 1 116 ? 10.136 -14.260 16.129 1.00 89.44 116 SER A N 1
ATOM 883 C CA . SER A 1 116 ? 9.002 -13.734 15.375 1.00 89.44 116 SER A CA 1
ATOM 884 C C . SER A 1 116 ? 9.383 -13.455 13.921 1.00 89.44 116 SER A C 1
ATOM 886 O O . SER A 1 116 ? 10.412 -12.851 13.623 1.00 89.44 116 SER A O 1
ATOM 888 N N . LEU A 1 117 ? 8.506 -13.867 13.005 1.00 90.19 117 LEU A N 1
ATOM 889 C CA . LEU A 1 117 ? 8.616 -13.548 11.579 1.00 90.19 117 LEU A CA 1
ATOM 890 C C . LEU A 1 117 ? 8.034 -12.167 11.248 1.00 90.19 117 LEU A C 1
ATOM 892 O O . LEU A 1 117 ? 8.182 -11.687 10.124 1.00 90.19 117 LEU A O 1
ATOM 896 N N . PHE A 1 118 ? 7.353 -11.536 12.207 1.00 90.56 118 PHE A N 1
ATOM 897 C CA . PHE A 1 118 ? 6.780 -10.212 12.034 1.00 90.56 118 PHE A CA 1
ATOM 898 C C . PHE A 1 118 ? 7.892 -9.161 12.072 1.00 90.56 118 PHE A C 1
ATOM 900 O O . PHE A 1 118 ? 8.575 -8.988 13.084 1.00 90.56 118 PHE A O 1
ATOM 907 N N . LEU A 1 119 ? 8.089 -8.464 10.953 1.00 91.38 119 LEU A N 1
ATOM 908 C CA . LEU A 1 119 ? 9.213 -7.550 10.791 1.00 91.38 119 LEU A CA 1
ATOM 909 C C . LEU A 1 119 ? 9.153 -6.420 11.826 1.00 91.38 119 LEU A C 1
ATOM 911 O O . LEU A 1 119 ? 8.178 -5.674 11.889 1.00 91.38 119 LEU A O 1
ATOM 915 N N . THR A 1 120 ? 10.226 -6.273 12.610 1.00 92.12 120 THR A N 1
ATOM 916 C CA . THR A 1 120 ? 10.374 -5.216 13.632 1.00 92.12 120 THR A CA 1
ATOM 917 C C . THR A 1 120 ? 9.216 -5.156 14.638 1.00 92.12 120 THR A C 1
ATOM 919 O O . THR A 1 120 ? 8.846 -4.079 15.099 1.00 92.12 120 THR A O 1
ATOM 922 N N . GLY A 1 121 ? 8.630 -6.311 14.968 1.00 91.69 121 GLY A N 1
ATOM 923 C CA . GLY A 1 121 ? 7.544 -6.399 15.941 1.00 91.69 121 GLY A CA 1
ATOM 924 C C . GLY A 1 121 ? 7.959 -5.941 17.342 1.00 91.69 121 GLY A C 1
ATOM 925 O O . GLY A 1 121 ? 9.092 -6.152 17.773 1.00 91.69 121 GLY A O 1
ATOM 926 N N . ASN A 1 122 ? 7.025 -5.315 18.056 1.00 91.62 122 ASN A N 1
ATOM 927 C CA . ASN A 1 122 ? 7.239 -4.834 19.416 1.00 91.62 122 ASN A CA 1
ATOM 928 C C . ASN A 1 122 ? 7.299 -5.985 20.435 1.00 91.62 122 ASN A C 1
ATOM 930 O O . ASN A 1 122 ? 6.486 -6.910 20.410 1.00 91.62 122 ASN A O 1
ATOM 934 N N . THR A 1 123 ? 8.248 -5.894 21.364 1.00 94.94 123 THR A N 1
ATOM 935 C CA . THR A 1 123 ? 8.444 -6.832 22.475 1.00 94.94 123 THR A CA 1
ATOM 936 C C . THR A 1 123 ? 7.688 -6.435 23.746 1.00 94.94 123 THR A C 1
ATOM 938 O O . THR A 1 123 ? 7.758 -7.162 24.727 1.00 94.94 123 THR A O 1
ATOM 941 N N . ASP A 1 124 ? 6.975 -5.306 23.745 1.00 93.12 124 ASP A N 1
ATOM 942 C CA . ASP A 1 124 ? 6.272 -4.744 24.910 1.00 93.12 124 ASP A CA 1
ATOM 943 C C . ASP A 1 124 ? 4.749 -4.638 24.718 1.00 93.12 124 ASP A C 1
ATOM 945 O O . ASP A 1 124 ? 4.016 -4.376 25.673 1.00 93.12 124 ASP A O 1
ATOM 949 N N . THR A 1 125 ? 4.245 -4.848 23.497 1.00 91.38 125 THR A N 1
ATOM 950 C CA . THR A 1 125 ? 2.808 -4.808 23.186 1.00 91.38 125 THR A CA 1
ATOM 951 C C . THR A 1 125 ? 2.391 -6.010 22.347 1.00 91.38 125 THR A C 1
ATOM 953 O O . THR A 1 125 ? 3.097 -6.405 21.423 1.00 91.38 125 THR A O 1
ATOM 956 N N . VAL A 1 126 ? 1.221 -6.569 22.658 1.00 94.00 126 VAL A N 1
ATOM 957 C CA . VAL A 1 126 ? 0.531 -7.538 21.793 1.00 94.00 126 VAL A CA 1
ATOM 958 C C . VAL A 1 126 ? -0.089 -6.822 20.595 1.00 94.00 126 VAL A C 1
ATOM 960 O O . VAL A 1 126 ? -0.274 -5.607 20.652 1.00 94.00 126 VAL A O 1
ATOM 963 N N . TYR A 1 127 ? -0.426 -7.568 19.543 1.00 95.19 127 TYR A N 1
ATOM 964 C CA . TYR A 1 127 ? -1.014 -7.000 18.331 1.00 95.19 127 TYR A CA 1
ATOM 965 C C . TYR A 1 127 ? -2.321 -7.683 17.943 1.00 95.19 127 TYR A C 1
ATOM 967 O O . TYR A 1 127 ? -2.447 -8.904 18.057 1.00 95.19 127 TYR A O 1
ATOM 975 N N . ALA A 1 128 ? -3.250 -6.926 17.371 1.00 95.00 128 ALA A N 1
ATOM 976 C CA . ALA A 1 128 ? -4.314 -7.464 16.533 1.00 95.00 128 ALA A CA 1
ATOM 977 C C . ALA A 1 128 ? -4.180 -6.887 15.122 1.00 95.00 128 ALA A C 1
ATOM 979 O O . ALA A 1 128 ? -4.075 -5.677 14.945 1.00 95.00 128 ALA A O 1
ATOM 980 N N . SER A 1 129 ? -4.164 -7.746 14.104 1.00 95.56 129 SER A N 1
ATOM 981 C CA . SER A 1 129 ? -3.957 -7.327 12.719 1.00 95.56 129 SER A CA 1
ATOM 982 C C . SER A 1 129 ? -5.009 -7.898 11.783 1.00 95.56 129 SER A C 1
ATOM 984 O O . SER A 1 129 ? -5.434 -9.041 11.924 1.00 95.56 129 SER A O 1
ATOM 986 N N . SER A 1 130 ? -5.432 -7.100 10.809 1.00 96.06 130 SER A N 1
ATOM 987 C CA . SER A 1 130 ? -6.391 -7.506 9.789 1.00 96.06 130 SER A CA 1
ATOM 988 C C . SER A 1 130 ? -5.997 -6.945 8.430 1.00 96.06 130 SER A C 1
ATOM 990 O O . SER A 1 130 ? -5.312 -5.925 8.326 1.00 96.06 130 SER A O 1
ATOM 992 N N . PHE A 1 131 ? -6.455 -7.622 7.385 1.00 97.25 131 PHE A N 1
ATOM 993 C CA . PHE A 1 131 ? -6.312 -7.195 6.006 1.00 97.25 131 PHE A CA 1
ATOM 994 C C . PHE A 1 131 ? -7.677 -7.209 5.353 1.00 97.25 131 PHE A C 1
ATOM 996 O O . PHE A 1 131 ? -8.417 -8.184 5.473 1.00 97.25 131 PHE A O 1
ATOM 1003 N N . PHE A 1 132 ? -7.986 -6.160 4.605 1.00 97.12 132 PHE A N 1
ATOM 1004 C CA . PHE A 1 132 ? -9.257 -6.081 3.904 1.00 97.12 132 PHE A CA 1
ATOM 1005 C C . PHE A 1 132 ? -9.113 -5.476 2.512 1.00 97.12 132 PHE A C 1
ATOM 1007 O O . PHE A 1 132 ? -8.255 -4.633 2.246 1.00 97.12 132 PHE A O 1
ATOM 1014 N N . ASP A 1 133 ? -9.980 -5.952 1.621 1.00 96.69 133 ASP A N 1
ATOM 1015 C CA . ASP A 1 133 ? -10.084 -5.546 0.224 1.00 96.69 133 ASP A CA 1
ATOM 1016 C C . ASP A 1 133 ? -11.392 -4.768 0.034 1.00 96.69 133 ASP A C 1
ATOM 1018 O O . ASP A 1 133 ? -12.490 -5.341 -0.008 1.00 96.69 133 ASP A O 1
ATOM 1022 N N . LEU A 1 134 ? -11.272 -3.445 -0.065 1.00 97.69 134 LEU A N 1
ATOM 1023 C CA . LEU A 1 134 ? -12.400 -2.530 -0.248 1.00 97.69 134 LEU A CA 1
ATOM 1024 C C . LEU A 1 134 ? -13.031 -2.650 -1.645 1.00 97.69 134 LEU A C 1
ATOM 1026 O O . LEU A 1 134 ? -14.153 -2.195 -1.843 1.00 97.69 134 LEU A O 1
ATOM 1030 N N . GLY A 1 135 ? -12.349 -3.275 -2.612 1.00 96.94 135 GLY A N 1
ATOM 1031 C CA . GLY A 1 135 ? -12.911 -3.554 -3.936 1.00 96.94 135 GLY A CA 1
ATOM 1032 C C . GLY A 1 135 ? -13.925 -4.698 -3.905 1.00 96.94 135 GLY A C 1
ATOM 1033 O O . GLY A 1 135 ? -14.849 -4.731 -4.715 1.00 96.94 135 GLY A O 1
ATOM 1034 N N . LYS A 1 136 ? -13.786 -5.617 -2.942 1.00 95.88 136 LYS A N 1
ATOM 1035 C CA . LYS A 1 136 ? -14.736 -6.718 -2.711 1.00 95.88 136 LYS A CA 1
ATOM 1036 C C . LYS A 1 136 ? -15.829 -6.358 -1.717 1.00 95.88 136 LYS A C 1
ATOM 1038 O O . LYS A 1 136 ? -16.988 -6.696 -1.930 1.00 95.88 136 LYS A O 1
ATOM 1043 N N . SER A 1 137 ? -15.445 -5.716 -0.618 1.00 95.50 137 SER A N 1
ATOM 1044 C CA . SER A 1 137 ? -16.345 -5.415 0.501 1.00 95.50 137 SER A CA 1
ATOM 1045 C C . SER A 1 137 ? -17.096 -4.090 0.337 1.00 95.50 137 SER A C 1
ATOM 1047 O O . SER A 1 137 ? -18.163 -3.916 0.922 1.00 95.50 137 SER A O 1
ATOM 1049 N N . GLY A 1 138 ? -16.573 -3.164 -0.474 1.00 96.62 138 GLY A N 1
ATOM 1050 C CA . GLY A 1 138 ? -17.007 -1.772 -0.459 1.00 96.62 138 GLY A CA 1
ATOM 1051 C C . GLY A 1 138 ? -16.510 -1.051 0.802 1.00 96.62 138 GLY A C 1
ATOM 1052 O O . GLY A 1 138 ? -15.456 -1.395 1.335 1.00 96.62 138 GLY A O 1
ATOM 1053 N N . PRO A 1 139 ? -17.229 -0.021 1.284 1.00 97.38 139 PRO A N 1
ATOM 1054 C CA . PRO A 1 139 ? -16.910 0.628 2.551 1.00 97.38 139 PRO A CA 1
ATOM 1055 C C . PRO A 1 139 ? -16.923 -0.348 3.734 1.00 97.38 139 PRO A C 1
ATOM 1057 O O . PRO A 1 139 ? -17.885 -1.096 3.909 1.00 97.38 139 PRO A O 1
ATOM 1060 N N . ILE A 1 140 ? -15.902 -0.279 4.589 1.00 97.44 140 ILE A N 1
ATOM 1061 C CA . ILE A 1 140 ? -15.811 -1.073 5.823 1.00 97.44 140 ILE A CA 1
ATOM 1062 C C . ILE A 1 140 ? -16.013 -0.191 7.046 1.00 97.44 140 ILE A C 1
ATOM 1064 O O . ILE A 1 140 ? -15.580 0.960 7.076 1.00 97.44 140 ILE A O 1
ATOM 1068 N N . VAL A 1 141 ? -16.648 -0.758 8.071 1.00 97.62 141 VAL A N 1
ATOM 1069 C CA . VAL A 1 141 ? -16.771 -0.147 9.394 1.00 97.62 141 VAL A CA 1
ATOM 1070 C C . VAL A 1 141 ? -15.804 -0.825 10.357 1.00 97.62 141 VAL A C 1
ATOM 1072 O O . VAL A 1 141 ? -15.832 -2.047 10.488 1.00 97.62 141 VAL A O 1
ATOM 1075 N N . VAL A 1 142 ? -14.990 -0.035 11.056 1.00 96.88 142 VAL A N 1
ATOM 1076 C CA . VAL A 1 142 ? -14.128 -0.499 12.151 1.00 96.88 142 VAL A CA 1
ATOM 1077 C C . VAL A 1 142 ? -14.647 0.085 13.459 1.00 96.88 142 VAL A C 1
ATOM 1079 O O . VAL A 1 142 ? -14.755 1.303 13.608 1.00 96.88 142 VAL A O 1
ATOM 1082 N N . GLU A 1 143 ? -14.990 -0.779 14.411 1.00 95.62 143 GLU A N 1
ATOM 1083 C CA . GLU A 1 143 ? -15.416 -0.381 15.753 1.00 95.62 143 GLU A CA 1
ATOM 1084 C C . GLU A 1 143 ? -14.261 -0.589 16.738 1.00 95.62 143 GLU A C 1
ATOM 1086 O O . GLU A 1 143 ? -13.848 -1.716 17.003 1.00 95.62 143 GLU A O 1
ATOM 1091 N N . MET A 1 144 ? -13.745 0.512 17.282 1.00 95.50 144 MET A N 1
ATOM 1092 C CA . MET A 1 144 ? -12.654 0.511 18.251 1.00 95.50 144 MET A CA 1
ATOM 1093 C C . MET A 1 144 ? -13.197 0.533 19.684 1.00 95.50 144 MET A C 1
ATOM 1095 O O . MET A 1 144 ? -13.950 1.454 20.024 1.00 95.50 144 MET A O 1
ATOM 1099 N N . PRO A 1 145 ? -12.808 -0.424 20.546 1.00 94.50 145 PRO A N 1
ATOM 1100 C CA . PRO A 1 145 ? -13.125 -0.379 21.970 1.00 94.50 145 PRO A CA 1
ATOM 1101 C C . PRO A 1 145 ? -12.444 0.799 22.678 1.00 94.50 145 PRO A C 1
ATOM 1103 O O . PRO A 1 145 ? -11.350 1.222 22.301 1.00 94.50 145 PRO A O 1
ATOM 1106 N N . GLU A 1 146 ? -13.055 1.290 23.757 1.00 96.25 146 GLU A N 1
ATOM 1107 C CA . GLU A 1 146 ? -12.398 2.243 24.656 1.00 96.25 146 GLU A CA 1
ATOM 1108 C C . GLU A 1 146 ? -11.123 1.625 25.252 1.00 96.25 146 GLU A C 1
ATOM 1110 O O . GLU A 1 146 ? -11.099 0.458 25.644 1.00 96.25 146 GLU A O 1
ATOM 1115 N N . GLY A 1 147 ? -10.041 2.404 25.308 1.00 94.19 147 GLY A N 1
ATOM 1116 C CA . GLY A 1 147 ? -8.756 1.953 25.839 1.00 94.19 147 GLY A CA 1
ATOM 1117 C C . GLY A 1 147 ? -7.860 1.202 24.850 1.00 94.19 147 GLY A C 1
ATOM 1118 O O . GLY A 1 147 ? -6.666 1.088 25.135 1.00 94.19 147 GLY A O 1
ATOM 1119 N N . ALA A 1 148 ? -8.392 0.739 23.713 1.00 92.25 148 ALA A N 1
ATOM 1120 C CA . ALA A 1 148 ? -7.637 -0.009 22.708 1.00 92.25 148 ALA A CA 1
ATOM 1121 C C . ALA A 1 148 ? -6.637 0.868 21.928 1.00 92.25 148 ALA A C 1
ATOM 1123 O O . ALA A 1 148 ? -6.787 2.090 21.821 1.00 92.25 148 ALA A O 1
ATOM 1124 N N . GLY A 1 149 ? -5.625 0.213 21.357 1.00 88.12 149 GLY A N 1
ATOM 1125 C CA . GLY A 1 149 ? -4.578 0.832 20.550 1.00 88.12 149 GLY A CA 1
ATOM 1126 C C . GLY A 1 149 ? -3.316 1.229 21.334 1.00 88.12 149 GLY A C 1
ATOM 1127 O O . GLY A 1 149 ? -3.194 0.943 22.530 1.00 88.12 149 GLY A O 1
ATOM 1128 N N . PRO A 1 150 ? -2.372 1.930 20.682 1.00 93.81 150 PRO A N 1
ATOM 1129 C CA . PRO A 1 150 ? -2.521 2.631 19.400 1.00 93.81 150 PRO A CA 1
ATOM 1130 C C . PRO A 1 150 ? -2.735 1.690 18.212 1.00 93.81 150 PRO A C 1
ATOM 1132 O O . PRO A 1 150 ? -2.152 0.618 18.173 1.00 93.81 150 PRO A O 1
ATOM 1135 N N . GLY A 1 151 ? -3.543 2.113 17.242 1.00 94.50 151 GLY A N 1
ATOM 1136 C CA . GLY A 1 151 ? -3.723 1.384 15.990 1.00 94.50 151 GLY A CA 1
ATOM 1137 C C . GLY A 1 151 ? -3.678 2.299 14.777 1.00 94.50 151 GLY A C 1
ATOM 1138 O O . GLY A 1 151 ? -3.829 3.514 14.902 1.00 94.50 151 GLY A O 1
ATOM 1139 N N . THR A 1 152 ? -3.491 1.710 13.605 1.00 96.56 152 THR A N 1
ATOM 1140 C CA . THR A 1 152 ? -3.368 2.418 12.330 1.00 96.56 152 THR A CA 1
ATOM 1141 C C . THR A 1 152 ? -3.989 1.581 11.221 1.00 96.56 152 THR A C 1
ATOM 1143 O O . THR A 1 152 ? -3.879 0.353 11.206 1.00 96.56 152 THR A O 1
ATOM 1146 N N . VAL A 1 153 ? -4.609 2.264 10.262 1.00 98.06 153 VAL A N 1
ATOM 1147 C CA . VAL A 1 153 ? -4.905 1.723 8.937 1.00 98.06 153 VAL A CA 1
ATOM 1148 C C . VAL A 1 153 ? -3.938 2.343 7.939 1.00 98.06 153 VAL A C 1
ATOM 1150 O O . VAL A 1 153 ? -3.834 3.569 7.819 1.00 98.06 153 VAL A O 1
ATOM 1153 N N . ASN A 1 154 ? -3.267 1.478 7.191 1.00 98.19 154 ASN A N 1
ATOM 1154 C CA . ASN A 1 154 ? -2.462 1.835 6.040 1.00 98.19 154 ASN A CA 1
ATOM 1155 C C . ASN A 1 154 ? -3.014 1.182 4.776 1.00 98.19 154 ASN A C 1
ATOM 1157 O O . ASN A 1 154 ? -3.641 0.122 4.811 1.00 98.19 154 ASN A O 1
ATOM 1161 N N . ASP A 1 155 ? -2.744 1.814 3.643 1.00 98.06 155 ASP A N 1
ATOM 1162 C CA . ASP A 1 155 ? -3.062 1.244 2.345 1.00 98.06 155 ASP A CA 1
ATOM 1163 C C . ASP A 1 155 ? -1.972 0.264 1.864 1.00 98.06 155 ASP A C 1
ATOM 1165 O O . ASP A 1 155 ? -0.965 0.037 2.540 1.00 98.06 155 ASP A O 1
ATOM 1169 N N . ALA A 1 156 ? -2.155 -0.298 0.668 1.00 97.31 156 ALA A N 1
ATOM 1170 C CA . ALA A 1 156 ? -1.249 -1.273 0.065 1.00 97.31 156 ALA A CA 1
ATOM 1171 C C . ALA A 1 156 ? 0.227 -0.838 -0.007 1.00 97.31 156 ALA A C 1
ATOM 1173 O O . ALA A 1 156 ? 1.089 -1.700 -0.096 1.00 97.31 156 ALA A O 1
ATOM 1174 N N . PHE A 1 157 ? 0.541 0.459 0.028 1.00 97.44 157 PHE A N 1
ATOM 1175 C CA . PHE A 1 157 ? 1.910 0.977 -0.062 1.00 97.44 157 PHE A CA 1
ATOM 1176 C C . PHE A 1 157 ? 2.406 1.572 1.262 1.00 97.44 157 PHE A C 1
ATOM 1178 O O . PHE A 1 157 ? 3.305 2.413 1.253 1.00 97.44 157 PHE A O 1
ATOM 1185 N N . PHE A 1 158 ? 1.824 1.166 2.398 1.00 96.81 158 PHE A N 1
ATOM 1186 C CA . PHE A 1 158 ? 2.076 1.769 3.715 1.00 96.81 158 PHE A CA 1
ATOM 1187 C C . PHE A 1 158 ? 1.754 3.274 3.772 1.00 96.81 158 PHE A C 1
ATOM 1189 O O . PHE A 1 158 ? 2.218 3.984 4.669 1.00 96.81 158 PHE A O 1
ATOM 1196 N N . ARG A 1 159 ? 0.937 3.803 2.849 1.00 97.19 159 ARG A N 1
ATOM 1197 C CA . ARG A 1 159 ? 0.490 5.197 2.946 1.00 97.19 159 ARG A CA 1
ATOM 1198 C C . ARG A 1 159 ? -0.540 5.294 4.058 1.00 97.19 159 ARG A C 1
ATOM 1200 O O . ARG A 1 159 ? -1.341 4.385 4.278 1.00 97.19 159 ARG A O 1
ATOM 1207 N N . PHE A 1 160 ? -0.465 6.378 4.812 1.00 96.50 160 PHE A N 1
ATOM 1208 C CA . PHE A 1 160 ? -1.336 6.619 5.951 1.00 96.50 160 PHE A CA 1
ATOM 1209 C C . PHE A 1 160 ? -2.794 6.794 5.511 1.00 96.50 160 PHE A C 1
ATOM 1211 O O . PHE A 1 160 ? -3.064 7.591 4.612 1.00 96.50 160 PHE A O 1
ATOM 1218 N N . VAL A 1 161 ? -3.720 6.081 6.162 1.00 97.62 161 VAL A N 1
ATOM 1219 C CA . VAL A 1 161 ? -5.169 6.271 5.978 1.00 97.62 161 VAL A CA 1
ATOM 1220 C C . VAL A 1 161 ? -5.764 6.946 7.212 1.00 97.62 161 VAL A C 1
ATOM 1222 O O . VAL A 1 161 ? -6.324 8.039 7.110 1.00 97.62 161 VAL A O 1
ATOM 1225 N N . VAL A 1 162 ? -5.648 6.317 8.386 1.00 97.50 162 VAL A N 1
ATOM 1226 C CA . VAL A 1 162 ? -6.147 6.872 9.654 1.00 97.50 162 VAL A CA 1
ATOM 1227 C C . VAL A 1 162 ? -5.524 6.167 10.859 1.00 97.50 162 VAL A C 1
ATOM 1229 O O . VAL A 1 162 ? -5.281 4.964 10.814 1.00 97.50 162 VAL A O 1
ATOM 1232 N N . ASP A 1 163 ? -5.317 6.911 11.945 1.00 96.62 163 ASP A N 1
ATOM 1233 C CA . ASP A 1 163 ? -4.935 6.371 13.252 1.00 96.62 163 ASP A CA 1
ATOM 1234 C C . ASP A 1 163 ? -6.155 6.114 14.144 1.00 96.62 163 ASP A C 1
ATOM 1236 O O . ASP A 1 163 ? -7.201 6.758 14.027 1.00 96.62 163 ASP A O 1
ATOM 1240 N N . MET A 1 164 ? -5.986 5.208 15.099 1.00 95.44 164 MET A N 1
ATOM 1241 C CA . MET A 1 164 ? -6.961 4.786 16.100 1.00 95.44 164 MET A CA 1
ATOM 1242 C C . MET A 1 164 ? -6.297 4.694 17.484 1.00 95.44 164 MET A C 1
ATOM 1244 O O . MET A 1 164 ? -5.075 4.589 17.620 1.00 95.44 164 MET A O 1
ATOM 1248 N N . GLY A 1 165 ? -7.097 4.740 18.541 1.00 94.62 165 GLY A N 1
ATOM 1249 C CA . GLY A 1 165 ? -6.632 4.802 19.920 1.00 94.62 165 GLY A CA 1
ATOM 1250 C C . GLY A 1 165 ? -6.084 6.185 20.285 1.00 94.62 165 GLY A C 1
ATOM 1251 O O . GLY A 1 165 ? -6.589 7.225 19.865 1.00 94.62 165 GLY A 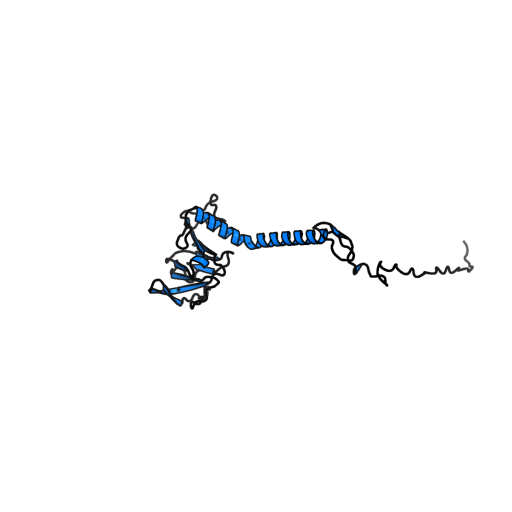O 1
ATOM 1252 N N . ALA A 1 166 ? -5.028 6.221 21.100 1.00 93.88 166 ALA A N 1
ATOM 1253 C CA . ALA A 1 166 ? -4.430 7.474 21.573 1.00 93.88 166 ALA A CA 1
ATOM 1254 C C . ALA A 1 166 ? -4.033 8.478 20.459 1.00 93.88 166 ALA A C 1
ATOM 1256 O O . ALA A 1 166 ? -4.369 9.658 20.611 1.00 93.88 166 ALA A O 1
ATOM 1257 N N . PRO A 1 167 ? -3.359 8.073 19.358 1.00 93.25 167 PRO A N 1
ATOM 1258 C CA . PRO A 1 167 ? -3.039 8.994 18.261 1.00 93.25 167 PRO A CA 1
ATOM 1259 C C . PRO A 1 167 ? -4.256 9.313 17.378 1.00 93.25 167 PRO A C 1
ATOM 1261 O O . PRO A 1 167 ? -4.314 10.377 16.754 1.00 93.25 167 PRO A O 1
ATOM 1264 N N . GLY A 1 168 ? -5.248 8.423 17.364 1.00 94.81 168 GLY A N 1
ATOM 1265 C CA . GLY A 1 168 ? -6.423 8.514 16.514 1.00 94.81 168 GLY A CA 1
ATOM 1266 C C . GLY A 1 168 ? -7.441 9.572 16.939 1.00 94.81 168 GLY A C 1
ATOM 1267 O O . GLY A 1 168 ? -7.389 10.091 18.063 1.00 94.81 168 GLY A O 1
ATOM 1268 N N . PRO A 1 169 ? -8.398 9.900 16.050 1.00 96.06 169 PRO A N 1
ATOM 1269 C CA . PRO A 1 169 ? -9.493 10.815 16.342 1.00 96.06 169 PRO A CA 1
ATOM 1270 C C . PRO A 1 169 ? -10.298 10.473 17.599 1.00 96.06 169 PRO A C 1
ATOM 1272 O O . PRO A 1 169 ? -10.746 11.398 18.279 1.00 96.06 169 PRO A O 1
ATOM 1275 N N . ASP A 1 170 ? -10.411 9.189 17.952 1.00 95.56 170 ASP A N 1
ATOM 1276 C CA . ASP A 1 170 ? -11.112 8.728 19.152 1.00 95.56 170 ASP A CA 1
ATOM 1277 C C . ASP A 1 170 ? -10.405 9.093 20.467 1.00 95.56 170 ASP A C 1
ATOM 1279 O O . ASP A 1 170 ? -11.029 9.067 21.528 1.00 95.56 170 ASP A O 1
ATOM 1283 N N . ARG A 1 171 ? -9.116 9.468 20.430 1.00 94.19 171 ARG A N 1
ATOM 1284 C CA . ARG A 1 171 ? -8.324 9.858 21.613 1.00 94.19 171 ARG A CA 1
ATOM 1285 C C . ARG A 1 171 ? -8.395 8.817 22.735 1.00 94.19 171 ARG A C 1
ATOM 1287 O O . ARG A 1 171 ? -8.526 9.176 23.908 1.00 94.19 171 ARG A O 1
ATOM 1294 N N . LYS A 1 172 ? -8.302 7.534 22.371 1.00 95.31 172 LYS A N 1
ATOM 1295 C CA . LYS A 1 172 ? -8.383 6.364 23.263 1.00 95.31 172 LYS A CA 1
ATOM 1296 C C . LYS A 1 172 ? -9.761 6.148 23.907 1.00 95.31 172 LYS A C 1
ATOM 1298 O O . LYS A 1 172 ? -9.913 5.252 24.735 1.00 95.31 172 LYS A O 1
ATOM 1303 N N . LYS A 1 173 ? -10.779 6.927 23.533 1.00 96.25 173 LYS A N 1
ATOM 1304 C CA . LYS A 1 173 ? -12.155 6.760 24.030 1.00 96.25 173 LYS A CA 1
ATOM 1305 C C . LYS A 1 173 ? -12.943 5.718 23.236 1.00 96.25 173 LYS A C 1
ATOM 1307 O O . LYS A 1 173 ? -14.083 5.429 23.588 1.00 96.25 173 LYS A O 1
ATOM 1312 N N . GLY A 1 174 ? -12.337 5.144 22.194 1.00 96.12 174 GLY A N 1
ATOM 1313 C CA . GLY A 1 174 ? -13.017 4.239 21.278 1.00 96.12 174 GLY A CA 1
ATOM 1314 C C . GLY A 1 174 ? -14.001 4.973 20.366 1.00 96.12 174 GLY A C 1
ATOM 1315 O O . GLY A 1 174 ? -14.293 6.160 20.528 1.00 96.12 174 GLY A O 1
ATOM 1316 N N . GLY A 1 175 ? -14.520 4.257 19.375 1.00 95.50 175 GLY A N 1
ATOM 1317 C CA . GLY A 1 175 ? -15.525 4.796 18.469 1.00 95.50 175 GLY A CA 1
ATOM 1318 C C . GLY A 1 175 ? -15.585 4.076 17.134 1.00 95.50 175 GLY A C 1
ATOM 1319 O O . GLY A 1 175 ? -15.092 2.962 16.984 1.00 95.50 175 GLY A O 1
ATOM 1320 N N . THR A 1 176 ? -16.271 4.684 16.173 1.00 97.88 176 THR A N 1
ATOM 1321 C CA . THR A 1 176 ? -16.613 4.039 14.904 1.00 97.88 176 THR A CA 1
ATOM 1322 C C . THR A 1 176 ? -15.933 4.748 13.741 1.00 97.88 176 THR A C 1
ATOM 1324 O O . THR A 1 176 ? -15.992 5.969 13.617 1.00 97.88 176 THR A O 1
ATOM 1327 N N . TYR A 1 177 ? -15.310 3.968 12.869 1.00 98.06 177 TYR A N 1
ATOM 1328 C CA . TYR A 1 177 ? -14.613 4.443 11.684 1.00 98.06 177 TYR A CA 1
ATOM 1329 C C . TYR A 1 177 ? -15.256 3.858 10.438 1.00 98.06 177 TYR A C 1
ATOM 1331 O O . TYR A 1 177 ? -15.609 2.683 10.431 1.00 98.06 177 TYR A O 1
ATOM 1339 N N . ILE A 1 178 ? -15.371 4.650 9.377 1.00 98.44 178 ILE A N 1
ATOM 1340 C CA . ILE A 1 178 ? -15.740 4.183 8.041 1.00 98.44 178 ILE A CA 1
ATOM 1341 C C . ILE A 1 178 ? -14.527 4.358 7.134 1.00 98.44 178 ILE A C 1
ATOM 1343 O O . ILE A 1 178 ? -14.043 5.477 6.958 1.00 98.44 178 ILE A O 1
ATOM 1347 N N . ILE A 1 179 ? -14.060 3.266 6.536 1.00 98.56 179 ILE A N 1
ATOM 1348 C CA . ILE A 1 179 ? -12.971 3.269 5.561 1.00 98.56 179 ILE A CA 1
ATOM 1349 C C . ILE A 1 179 ? -13.569 3.123 4.163 1.00 98.56 179 ILE A C 1
ATOM 1351 O O . ILE A 1 179 ? -14.201 2.116 3.842 1.00 98.56 179 ILE A O 1
ATOM 1355 N N . LEU A 1 180 ? -13.399 4.154 3.338 1.00 98.62 180 LEU A N 1
ATOM 1356 C CA . LEU A 1 180 ? -13.944 4.233 1.985 1.00 98.62 180 LEU A CA 1
ATOM 1357 C C . LEU A 1 180 ? -12.938 3.722 0.939 1.00 98.62 180 LEU A C 1
ATOM 1359 O O . LEU A 1 180 ? -11.746 4.028 1.060 1.00 98.62 180 LEU A O 1
ATOM 1363 N N . PRO A 1 181 ? -13.396 3.017 -0.117 1.00 98.44 181 PRO A N 1
ATOM 1364 C CA . PRO A 1 181 ? -12.537 2.637 -1.235 1.00 98.44 181 PRO A CA 1
ATOM 1365 C C . PRO A 1 181 ? -12.047 3.859 -2.036 1.00 98.44 181 PRO A C 1
ATOM 1367 O O . PRO A 1 181 ? -12.697 4.915 -2.027 1.00 98.44 181 PRO A O 1
ATOM 1370 N N . PRO A 1 182 ? -10.942 3.720 -2.795 1.00 98.19 182 PRO A N 1
ATOM 1371 C CA . PRO A 1 182 ? -10.381 4.804 -3.608 1.00 98.19 182 PRO A CA 1
ATOM 1372 C C . PRO A 1 182 ? -11.350 5.333 -4.675 1.00 98.19 182 PRO A C 1
ATOM 1374 O O . PRO A 1 182 ? -11.318 6.516 -5.026 1.00 98.19 182 PRO A O 1
ATOM 1377 N N . ASP A 1 183 ? -12.271 4.501 -5.150 1.00 97.81 183 ASP A N 1
ATOM 1378 C CA . ASP A 1 183 ? -13.272 4.836 -6.161 1.00 97.81 183 ASP A CA 1
ATOM 1379 C C . ASP A 1 183 ? -14.654 5.177 -5.576 1.00 97.81 183 ASP A C 1
ATOM 1381 O O . ASP A 1 183 ? -15.620 5.302 -6.331 1.00 97.81 183 ASP A O 1
ATOM 1385 N N . TYR A 1 184 ? -14.764 5.376 -4.255 1.00 98.19 184 TYR A N 1
ATOM 1386 C CA . TYR A 1 184 ? -16.027 5.745 -3.616 1.00 98.19 184 TYR A CA 1
ATOM 1387 C C . TYR A 1 184 ? -16.609 7.044 -4.203 1.00 98.19 184 TYR A C 1
ATOM 1389 O O . TYR A 1 184 ? -15.962 8.096 -4.182 1.00 98.19 184 TYR A O 1
ATOM 1397 N N . LYS A 1 185 ? -17.859 6.972 -4.685 1.00 96.19 185 LYS A N 1
ATOM 1398 C CA . LYS A 1 185 ? -18.625 8.083 -5.296 1.00 96.19 185 LYS A CA 1
ATOM 1399 C C . LYS A 1 185 ? -19.931 8.415 -4.560 1.00 96.19 185 LYS A C 1
ATOM 1401 O O . LYS A 1 185 ? -20.779 9.111 -5.110 1.00 96.19 185 LYS A O 1
ATOM 1406 N N . GLY A 1 186 ? -20.120 7.884 -3.354 1.00 95.69 186 GLY A N 1
ATOM 1407 C CA . GLY A 1 186 ? -21.329 8.125 -2.568 1.00 95.69 186 GLY A CA 1
ATOM 1408 C C . GLY A 1 186 ? -21.331 9.473 -1.840 1.00 95.69 186 GLY A C 1
ATOM 1409 O O . GLY A 1 186 ? -20.499 10.354 -2.074 1.00 95.69 186 GLY A O 1
ATOM 1410 N N . GLU A 1 187 ? -22.293 9.629 -0.935 1.00 95.94 187 GLU A N 1
ATOM 1411 C CA . GLU A 1 187 ? -22.549 10.898 -0.245 1.00 95.94 187 GLU A CA 1
ATOM 1412 C C . GLU A 1 187 ? -21.616 11.150 0.945 1.00 95.94 187 GLU A C 1
ATOM 1414 O O . GLU A 1 187 ? -21.377 12.310 1.287 1.00 95.94 187 GLU A O 1
ATOM 1419 N N . LEU A 1 188 ? -21.047 10.092 1.539 1.00 96.81 188 LEU A N 1
ATOM 1420 C CA . LEU A 1 188 ? -20.147 10.210 2.687 1.00 96.81 188 LEU A CA 1
ATOM 1421 C C . LEU A 1 188 ? -18.920 11.064 2.344 1.00 96.81 188 LEU A C 1
ATOM 1423 O O . LEU A 1 188 ? -18.302 10.909 1.287 1.00 96.81 188 LEU A O 1
ATOM 1427 N N . LYS A 1 189 ? -18.562 11.969 3.259 1.00 97.19 189 LYS A N 1
ATOM 1428 C CA . LYS A 1 189 ? -17.408 12.866 3.134 1.00 97.19 189 LYS A CA 1
ATOM 1429 C C . LYS A 1 189 ? -16.356 12.497 4.167 1.00 97.19 189 LYS A C 1
ATOM 1431 O O . LYS A 1 189 ? -16.693 12.248 5.319 1.00 97.19 189 LYS A O 1
ATOM 1436 N N . VAL A 1 190 ? -15.097 12.472 3.734 1.00 97.88 190 VAL A N 1
ATOM 1437 C CA . VAL A 1 190 ? -13.942 12.254 4.613 1.00 97.88 190 VAL A CA 1
ATOM 1438 C C . VAL A 1 190 ? -13.959 13.304 5.719 1.00 97.88 190 VAL A C 1
ATOM 1440 O O . VAL A 1 190 ? -14.115 14.495 5.443 1.00 97.88 190 VAL A O 1
ATOM 1443 N N . THR A 1 191 ? -13.823 12.852 6.961 1.00 98.06 191 THR A N 1
ATOM 1444 C CA . THR A 1 191 ? -13.720 13.730 8.125 1.00 98.06 191 THR A CA 1
ATOM 1445 C C . THR A 1 191 ? -12.264 14.133 8.349 1.00 98.06 191 THR A C 1
ATOM 1447 O O . THR A 1 191 ? -11.358 13.371 7.999 1.00 98.06 191 THR A O 1
ATOM 1450 N N . PRO A 1 192 ? -12.001 15.279 8.989 1.00 94.81 192 PRO A N 1
ATOM 1451 C CA . PRO A 1 192 ? -10.663 15.619 9.454 1.00 94.81 192 PRO A CA 1
ATOM 1452 C C . PRO A 1 192 ? -10.089 14.533 10.380 1.00 94.81 192 PRO A C 1
ATOM 1454 O O . PRO A 1 192 ? -10.766 14.045 11.285 1.00 94.81 192 PRO A O 1
ATOM 1457 N N . ASN A 1 193 ? -8.832 14.148 10.158 1.00 89.56 193 ASN A N 1
ATOM 1458 C CA . ASN A 1 193 ? -8.112 13.140 10.947 1.00 89.56 193 ASN A CA 1
ATOM 1459 C C . ASN A 1 193 ? -6.787 13.684 11.513 1.00 89.56 193 ASN A C 1
ATOM 1461 O O . ASN A 1 193 ? -5.833 12.941 11.730 1.00 89.56 193 ASN A O 1
ATOM 1465 N N . THR A 1 194 ? -6.713 14.996 11.743 1.00 87.19 194 THR A N 1
ATOM 1466 C CA . THR A 1 194 ? -5.498 15.651 12.237 1.00 87.19 194 THR A CA 1
ATOM 1467 C C . THR A 1 194 ? -5.473 15.706 13.765 1.00 87.19 194 THR A C 1
ATOM 1469 O O . THR A 1 194 ? -6.473 15.490 14.451 1.00 87.19 194 THR A O 1
ATOM 1472 N N . PHE A 1 195 ? -4.323 16.061 14.343 1.00 83.62 195 PHE A N 1
ATOM 1473 C CA . PHE A 1 195 ? -4.249 16.272 15.789 1.00 83.62 195 PHE A CA 1
ATOM 1474 C C . PHE A 1 195 ? -5.124 17.451 16.268 1.00 83.62 195 PHE A C 1
ATOM 1476 O O . PHE A 1 195 ? -5.684 17.402 17.362 1.00 83.62 195 PHE A O 1
ATOM 1483 N N . LYS A 1 196 ? -5.250 18.505 15.446 1.00 88.69 196 LYS A N 1
ATOM 1484 C CA . LYS A 1 196 ? -5.985 19.738 15.784 1.00 88.69 196 LYS A CA 1
ATOM 1485 C C . LYS A 1 196 ? -7.484 19.634 15.520 1.00 88.69 196 LYS A C 1
ATOM 1487 O O . LYS A 1 196 ? -8.267 20.178 16.287 1.00 88.69 196 LYS A O 1
ATOM 1492 N N . ASP A 1 197 ? -7.846 18.973 14.429 1.00 93.38 197 ASP A N 1
ATOM 1493 C CA . ASP A 1 197 ? -9.223 18.747 14.014 1.00 93.38 197 ASP A CA 1
ATOM 1494 C C . ASP A 1 197 ? -9.430 17.256 13.769 1.00 93.38 197 ASP A C 1
ATOM 1496 O O . ASP A 1 197 ? -8.875 16.676 12.828 1.00 93.38 197 ASP A O 1
ATOM 1500 N N . ASN A 1 198 ? -10.205 16.673 14.675 1.00 93.50 198 ASN A N 1
ATOM 1501 C CA . ASN A 1 198 ? -10.642 15.290 14.706 1.00 93.50 198 ASN A CA 1
ATOM 1502 C C . ASN A 1 198 ? -12.171 15.218 14.839 1.00 93.50 198 ASN A C 1
ATOM 1504 O O . ASN A 1 198 ? -12.699 14.348 15.533 1.00 93.50 198 ASN A O 1
ATOM 1508 N N . SER A 1 199 ? -12.887 16.174 14.245 1.00 96.25 199 SER A N 1
ATOM 1509 C CA . SER A 1 199 ? -14.348 16.193 14.266 1.00 96.25 199 SER A CA 1
ATOM 1510 C C . SER A 1 199 ? -14.940 14.939 13.610 1.00 96.25 199 SER A C 1
ATOM 1512 O O . SER A 1 199 ? -14.499 14.492 12.552 1.00 96.25 199 SER A O 1
ATOM 1514 N N . SER A 1 200 ? -15.938 14.348 14.265 1.00 97.50 200 SER A N 1
ATOM 1515 C CA . SER A 1 200 ? -16.749 13.262 13.714 1.00 97.50 200 SER A CA 1
ATOM 1516 C C . SER A 1 200 ? -17.961 13.818 12.962 1.00 97.50 200 SER A C 1
ATOM 1518 O O . SER A 1 200 ? -18.318 14.993 13.082 1.00 97.50 200 SER A O 1
ATOM 1520 N N . THR A 1 201 ? -18.630 12.956 12.202 1.00 97.94 201 THR A N 1
ATOM 1521 C CA . THR A 1 201 ? -19.946 13.230 11.608 1.00 97.94 201 THR A CA 1
ATOM 1522 C C . THR A 1 201 ? -20.942 12.138 11.988 1.00 97.94 201 THR A C 1
ATOM 1524 O O . THR A 1 201 ? -20.552 11.102 12.522 1.00 97.94 201 THR A O 1
ATOM 1527 N N . LYS A 1 202 ? -22.233 12.345 11.720 1.00 97.62 202 LYS A N 1
ATOM 1528 C CA . LYS A 1 202 ? -23.262 11.320 11.918 1.00 97.62 202 LYS A CA 1
ATOM 1529 C C . LYS A 1 202 ? -23.386 10.433 10.683 1.00 97.62 202 LYS A C 1
ATOM 1531 O O . LYS A 1 202 ? -23.448 10.931 9.561 1.00 97.62 202 LYS A O 1
ATOM 1536 N N . ALA A 1 203 ? -23.470 9.123 10.893 1.00 97.25 203 ALA A N 1
ATOM 1537 C CA . ALA A 1 203 ? -23.816 8.162 9.850 1.00 97.25 203 ALA A CA 1
ATOM 1538 C C . ALA A 1 203 ? -24.672 7.018 10.407 1.00 97.25 203 ALA A C 1
ATOM 1540 O O . ALA A 1 203 ? -24.565 6.647 11.577 1.00 97.25 203 ALA A O 1
ATOM 1541 N N . MET A 1 204 ? -25.511 6.438 9.548 1.00 95.75 204 MET A N 1
ATOM 1542 C CA . MET A 1 204 ? -26.315 5.262 9.878 1.00 95.75 204 MET A CA 1
ATOM 1543 C C . MET A 1 204 ? -25.478 3.991 9.730 1.00 95.75 204 MET A C 1
ATOM 1545 O O . MET A 1 204 ? -25.154 3.588 8.615 1.00 95.75 204 MET A O 1
ATOM 1549 N N . ILE A 1 205 ? -25.175 3.332 10.847 1.00 95.19 205 ILE A N 1
ATOM 1550 C CA . ILE A 1 205 ? -24.460 2.053 10.901 1.00 95.19 205 ILE A CA 1
ATOM 1551 C C . ILE A 1 205 ? -25.394 0.999 11.494 1.00 95.19 205 ILE A C 1
ATOM 1553 O O . ILE A 1 205 ? -25.836 1.123 12.639 1.00 95.19 205 ILE A O 1
ATOM 1557 N N . ASN A 1 206 ? -25.712 -0.044 10.721 1.00 92.38 206 ASN A N 1
ATOM 1558 C CA . ASN A 1 206 ? -26.601 -1.139 11.138 1.00 92.38 206 ASN A CA 1
ATOM 1559 C C . ASN A 1 206 ? -27.928 -0.646 11.753 1.00 92.38 206 ASN A C 1
ATOM 1561 O O . ASN A 1 206 ? -28.357 -1.109 12.810 1.00 92.38 206 ASN A O 1
ATOM 1565 N N . GLY A 1 207 ? -28.560 0.343 11.111 1.00 94.00 207 GLY A N 1
ATOM 1566 C CA . GLY A 1 207 ? -29.847 0.901 11.543 1.00 94.00 207 GLY A CA 1
ATOM 1567 C C . GLY A 1 207 ? -29.783 1.840 12.752 1.00 94.00 207 GLY A C 1
ATOM 1568 O O . GLY A 1 207 ? -30.831 2.262 13.234 1.00 94.00 207 GLY A O 1
ATOM 1569 N N . LYS A 1 208 ? -28.588 2.195 13.239 1.00 95.94 208 LYS A N 1
ATOM 1570 C CA . LYS A 1 208 ? -28.396 3.166 14.324 1.00 95.94 208 LYS A CA 1
ATOM 1571 C C . LYS A 1 208 ? -27.533 4.324 13.853 1.00 95.94 208 LYS A C 1
ATOM 1573 O O . LYS A 1 208 ? -26.485 4.108 13.251 1.00 95.94 208 LYS A O 1
ATOM 1578 N N . GLU A 1 209 ? -27.952 5.540 14.167 1.00 96.94 209 GLU A N 1
ATOM 1579 C CA . GLU A 1 209 ? -27.119 6.715 13.946 1.00 96.94 209 GLU A CA 1
ATOM 1580 C C . GLU A 1 209 ? -25.966 6.723 14.956 1.00 96.94 209 GLU A C 1
ATOM 1582 O O . GLU A 1 209 ? -26.178 6.519 16.156 1.00 96.94 209 GLU A O 1
ATOM 1587 N N . ARG A 1 210 ? -24.741 6.921 14.471 1.00 97.25 210 ARG A N 1
ATOM 1588 C CA . ARG A 1 210 ? -23.523 6.956 15.287 1.00 97.25 210 ARG A CA 1
ATOM 1589 C C . ARG A 1 210 ? -22.636 8.116 14.876 1.00 97.25 210 ARG A C 1
ATOM 1591 O O . ARG A 1 210 ? -22.655 8.528 13.718 1.00 97.25 210 ARG A O 1
ATOM 1598 N N . ASP A 1 211 ? -21.846 8.606 15.825 1.00 97.62 211 ASP A N 1
ATOM 1599 C CA . ASP A 1 211 ? -20.686 9.432 15.506 1.00 97.62 211 ASP A CA 1
ATOM 1600 C C . ASP A 1 211 ? -19.622 8.556 14.847 1.00 97.62 211 ASP A C 1
ATOM 1602 O O . ASP A 1 211 ? -19.260 7.503 15.378 1.00 97.62 211 ASP A O 1
ATOM 1606 N N . VAL A 1 212 ? -19.153 8.982 13.679 1.00 98.31 212 VAL A N 1
ATOM 1607 C CA . VAL A 1 212 ? -18.162 8.264 12.885 1.00 98.31 212 VAL A CA 1
ATOM 1608 C C . VAL A 1 212 ? -17.045 9.188 12.420 1.00 98.31 212 VAL A C 1
ATOM 1610 O O . VAL A 1 212 ? -17.277 10.358 12.101 1.00 98.31 212 VAL A O 1
ATOM 1613 N N . TRP A 1 213 ? -15.846 8.628 12.308 1.00 98.38 213 TRP A N 1
ATOM 1614 C CA . TRP A 1 213 ? -14.763 9.209 11.519 1.00 98.38 213 TRP A CA 1
ATOM 1615 C C . TRP A 1 213 ? -14.667 8.489 10.188 1.00 98.38 213 TRP A C 1
ATOM 1617 O O . TRP A 1 213 ? -14.714 7.265 10.121 1.00 98.38 213 TRP A O 1
ATOM 1627 N N . ILE A 1 214 ? -14.554 9.250 9.112 1.00 98.44 214 ILE A N 1
ATOM 1628 C CA . ILE A 1 214 ? -14.572 8.726 7.755 1.00 98.44 214 ILE A CA 1
ATOM 1629 C C . ILE A 1 214 ? -13.210 8.992 7.141 1.00 98.44 214 ILE A C 1
ATOM 1631 O O . ILE A 1 214 ? -12.820 10.145 6.980 1.00 98.44 214 ILE A O 1
ATOM 1635 N N . ALA A 1 215 ? -12.507 7.929 6.777 1.00 98.25 215 ALA A N 1
ATOM 1636 C CA . ALA A 1 215 ? -11.245 7.994 6.057 1.00 98.25 215 ALA A CA 1
ATOM 1637 C C . ALA A 1 215 ? -11.405 7.340 4.685 1.00 98.25 215 ALA A C 1
ATOM 1639 O O . ALA A 1 215 ? -12.246 6.462 4.491 1.00 98.25 215 ALA A O 1
ATOM 1640 N N . LYS A 1 216 ? -10.605 7.771 3.714 1.00 98.19 216 LYS A N 1
ATOM 1641 C CA . LYS A 1 216 ? -10.595 7.194 2.371 1.00 98.19 216 LYS A CA 1
ATOM 1642 C C . LYS A 1 216 ? -9.217 6.625 2.092 1.00 98.19 216 LYS A C 1
ATOM 1644 O O . LYS A 1 216 ? -8.224 7.320 2.281 1.00 98.19 216 LYS A O 1
ATOM 1649 N N . SER A 1 217 ? -9.179 5.373 1.655 1.00 98.12 217 SER A N 1
ATOM 1650 C CA . SER A 1 217 ? -7.938 4.756 1.213 1.00 98.12 217 SER A CA 1
ATOM 1651 C C . SER A 1 217 ? -7.631 5.132 -0.232 1.00 98.12 217 SER A C 1
ATOM 1653 O O . SER A 1 217 ? -8.536 5.259 -1.057 1.00 98.12 217 SER A O 1
ATOM 1655 N N . GLU A 1 218 ? -6.346 5.259 -0.544 1.00 97.31 218 GLU A N 1
ATOM 1656 C CA . GLU A 1 218 ? -5.842 5.416 -1.912 1.00 97.31 218 GLU A CA 1
ATOM 1657 C C . GLU A 1 218 ? -5.637 4.059 -2.614 1.00 97.31 218 GLU A C 1
ATOM 1659 O O . GLU A 1 218 ? -5.250 4.018 -3.783 1.00 97.31 218 GLU A O 1
ATOM 1664 N N . SER A 1 219 ? -5.902 2.943 -1.918 1.00 97.75 219 SER A N 1
ATOM 1665 C CA . SER A 1 219 ? -5.804 1.578 -2.448 1.00 97.75 219 SER A CA 1
ATOM 1666 C C . SER A 1 219 ? -6.994 0.711 -2.027 1.00 97.75 219 SER A C 1
ATOM 1668 O O . SER A 1 219 ? -7.616 0.921 -0.986 1.00 97.75 219 SER A O 1
ATOM 1670 N N . PHE A 1 220 ? -7.301 -0.319 -2.818 1.00 97.56 220 PHE A N 1
ATOM 1671 C CA . PHE A 1 220 ? -8.320 -1.305 -2.440 1.00 97.56 220 PHE A CA 1
ATOM 1672 C C . PHE A 1 220 ? -7.847 -2.221 -1.305 1.00 97.56 220 PHE A C 1
ATOM 1674 O O . PHE A 1 220 ? -8.609 -2.480 -0.376 1.00 97.56 220 PHE A O 1
ATOM 1681 N N . SER A 1 221 ? -6.585 -2.654 -1.335 1.00 96.88 221 SER A N 1
ATOM 1682 C CA . SER A 1 221 ? -5.981 -3.443 -0.259 1.00 96.88 221 SER A CA 1
ATOM 1683 C C . SER A 1 221 ? -5.511 -2.545 0.875 1.00 96.88 221 SER A C 1
ATOM 1685 O O . SER A 1 221 ? -4.835 -1.539 0.643 1.00 96.88 221 SER A O 1
ATOM 1687 N N . ASN A 1 222 ? -5.858 -2.929 2.097 1.00 98.19 222 ASN A N 1
ATOM 1688 C CA . ASN A 1 222 ? -5.531 -2.195 3.308 1.00 98.19 222 ASN A CA 1
ATOM 1689 C C . ASN A 1 222 ? -5.089 -3.158 4.402 1.00 98.19 222 ASN A C 1
ATOM 1691 O O . ASN A 1 222 ? -5.522 -4.313 4.457 1.00 98.19 222 ASN A O 1
ATOM 1695 N N . TRP A 1 223 ? -4.243 -2.642 5.278 1.00 98.06 223 TRP A N 1
ATOM 1696 C CA . TRP A 1 223 ? -3.742 -3.320 6.455 1.00 98.06 223 TRP A CA 1
ATOM 1697 C C . TRP A 1 223 ? -4.098 -2.494 7.682 1.00 98.06 223 TRP A C 1
ATOM 1699 O O . TRP A 1 223 ? -3.858 -1.288 7.727 1.00 98.06 223 TRP A O 1
ATOM 1709 N N . MET A 1 224 ? -4.690 -3.157 8.665 1.00 97.06 224 MET A N 1
ATOM 1710 C CA . MET A 1 224 ? -4.976 -2.598 9.973 1.00 97.06 224 MET A CA 1
ATOM 1711 C C . MET A 1 224 ? -4.155 -3.337 11.018 1.00 97.06 224 MET A C 1
ATOM 1713 O O . MET A 1 224 ? -4.059 -4.570 10.994 1.00 97.06 224 MET A O 1
ATOM 1717 N N . ILE A 1 225 ? -3.602 -2.582 11.956 1.00 95.50 225 ILE A N 1
ATOM 1718 C CA . ILE A 1 225 ? -2.935 -3.120 13.135 1.00 95.50 225 ILE A CA 1
ATOM 1719 C C . ILE A 1 225 ? -3.271 -2.274 14.362 1.00 95.50 225 ILE A C 1
ATOM 1721 O O . ILE A 1 225 ? -3.424 -1.059 14.237 1.00 95.50 225 ILE A O 1
ATOM 1725 N N . LEU A 1 226 ? -3.412 -2.915 15.521 1.00 91.50 226 LEU A N 1
ATOM 1726 C CA . LEU A 1 226 ? -3.619 -2.300 16.836 1.00 91.50 226 LEU A CA 1
ATOM 1727 C C . LEU A 1 226 ? -2.862 -3.061 17.925 1.00 91.50 226 LEU A C 1
ATOM 1729 O O . LEU A 1 226 ? -2.538 -4.244 17.665 1.00 91.50 226 LEU A O 1
#

Radius of gyration: 36.88 Å; chains: 1; bounding box: 122×64×76 Å

Secondary structure (DSSP, 8-state):
----------------------PPPPTTSSSPPPGGGSPPSEE--TT--EEEETTEEPHHHHHHHHHHHHHHHHHHHHHHHHHHHHHHHHHHHHHHTT--STT--EEE-S---TT--STT--SS--EEEEEEEHHHH-SEEEEEPTT---EEEEETTS-EEEEESSSSTTTTS-EEEEEE-TT--SS--PPP-SSS----EEEEETTEEEEEEEEE-SSSEEEEE-